Protein AF-A0A832B4M5-F1 (afdb_monomer_lite)

Radius of gyration: 21.11 Å; chains: 1; bounding box: 48×35×62 Å

Structure (mmCIF, N/CA/C/O backbone):
data_AF-A0A832B4M5-F1
#
_entry.id   AF-A0A832B4M5-F1
#
loop_
_atom_site.group_PDB
_atom_site.id
_atom_site.type_symbol
_atom_site.label_atom_id
_atom_site.label_alt_id
_atom_site.label_comp_id
_atom_site.label_asym_id
_atom_site.label_entity_id
_atom_site.label_seq_id
_atom_site.pdbx_PDB_ins_code
_atom_site.Cartn_x
_atom_site.Cartn_y
_atom_site.Cartn_z
_atom_site.occupancy
_atom_site.B_iso_or_equiv
_atom_site.auth_seq_id
_atom_site.auth_comp_id
_atom_site.auth_asym_id
_atom_site.auth_atom_id
_atom_site.pdbx_PDB_model_num
ATOM 1 N N . MET A 1 1 ? -11.600 12.114 21.480 1.00 69.88 1 MET A N 1
ATOM 2 C CA . MET A 1 1 ? -11.545 10.669 21.178 1.00 69.88 1 MET A CA 1
ATOM 3 C C . MET A 1 1 ? -10.387 10.458 20.221 1.00 69.88 1 MET A C 1
ATOM 5 O O . MET A 1 1 ? -10.252 11.274 19.320 1.00 69.88 1 MET A O 1
ATOM 9 N N . ARG A 1 2 ? -9.518 9.472 20.460 1.00 87.38 2 ARG A N 1
ATOM 10 C CA . ARG A 1 2 ? -8.390 9.155 19.561 1.00 87.38 2 ARG A CA 1
ATOM 11 C C . ARG A 1 2 ? -8.519 7.735 19.025 1.00 87.38 2 ARG A C 1
ATOM 13 O O . ARG A 1 2 ? -9.194 6.925 19.655 1.00 87.38 2 ARG A O 1
ATOM 20 N N . THR A 1 3 ? -7.834 7.440 17.932 1.00 84.81 3 THR A N 1
ATOM 21 C CA . THR A 1 3 ? -7.817 6.110 17.314 1.00 84.81 3 THR A CA 1
ATOM 22 C C . THR A 1 3 ? -6.544 5.360 17.704 1.00 84.81 3 THR A C 1
ATOM 24 O O . THR A 1 3 ? -5.495 5.979 17.899 1.00 84.81 3 THR A O 1
ATOM 27 N N . ALA A 1 4 ? -6.640 4.043 17.876 1.00 84.75 4 ALA A N 1
ATOM 28 C CA . ALA A 1 4 ? -5.489 3.154 17.991 1.00 84.75 4 ALA A CA 1
ATOM 29 C C . ALA A 1 4 ? -5.646 2.009 16.990 1.00 84.75 4 ALA A C 1
ATOM 31 O O . ALA A 1 4 ? -6.593 1.226 17.097 1.00 84.75 4 ALA A O 1
ATOM 32 N N . ASP A 1 5 ? -4.725 1.933 16.035 1.00 84.19 5 ASP A N 1
ATOM 33 C CA . ASP A 1 5 ? -4.809 0.976 14.939 1.00 84.19 5 ASP A CA 1
ATOM 34 C C . ASP A 1 5 ? -4.359 -0.409 15.380 1.00 84.19 5 ASP A C 1
ATOM 36 O O . ASP A 1 5 ? -3.293 -0.588 15.978 1.00 84.19 5 ASP A O 1
ATOM 40 N N . ILE A 1 6 ? -5.199 -1.396 15.096 1.00 82.88 6 ILE A N 1
ATOM 41 C CA . ILE A 1 6 ? -4.864 -2.799 15.293 1.00 82.88 6 ILE A CA 1
ATOM 42 C C . ILE A 1 6 ? -4.219 -3.338 14.027 1.00 82.88 6 ILE A C 1
ATOM 44 O O . ILE A 1 6 ? -4.542 -2.908 12.922 1.00 82.88 6 ILE A O 1
ATOM 48 N N . ALA A 1 7 ? -3.286 -4.273 14.203 1.00 67.50 7 ALA A N 1
ATOM 49 C CA . ALA A 1 7 ? -2.722 -4.982 13.073 1.00 67.50 7 ALA A CA 1
ATOM 50 C C . ALA A 1 7 ? -3.838 -5.801 12.409 1.00 67.50 7 ALA A C 1
ATOM 52 O O . ALA A 1 7 ? -4.297 -5.461 11.334 1.00 67.50 7 ALA A O 1
ATOM 53 N N . ASP A 1 8 ? -4.310 -6.879 13.013 1.00 74.94 8 ASP A N 1
ATOM 54 C CA . ASP A 1 8 ? -5.292 -7.757 12.361 1.00 74.94 8 ASP A CA 1
ATOM 55 C C . ASP A 1 8 ? -6.730 -7.212 12.419 1.00 74.94 8 ASP A C 1
ATOM 57 O O . ASP A 1 8 ? -6.984 -6.222 13.090 1.00 74.94 8 ASP A O 1
ATOM 61 N N . ASP A 1 9 ? -7.681 -7.876 11.755 1.00 77.50 9 ASP A N 1
ATOM 62 C CA . ASP A 1 9 ? -9.099 -7.460 11.718 1.00 77.50 9 ASP A CA 1
ATOM 63 C C . ASP A 1 9 ? -9.804 -7.548 13.081 1.00 77.50 9 ASP A C 1
ATOM 65 O O . ASP A 1 9 ? -10.906 -7.031 13.273 1.00 77.50 9 ASP A O 1
ATOM 69 N N . GLU A 1 10 ? -9.171 -8.221 14.043 1.00 89.62 10 GLU A N 1
ATOM 70 C CA . GLU A 1 10 ? -9.641 -8.314 15.413 1.00 89.62 10 GLU A CA 1
ATOM 71 C C . GLU A 1 10 ? -8.497 -8.211 16.424 1.00 89.62 10 GLU A C 1
ATOM 73 O O . GLU A 1 10 ? -7.357 -8.617 16.191 1.00 89.62 10 GLU A O 1
ATOM 78 N N . ILE A 1 11 ? -8.829 -7.734 17.619 1.00 91.94 11 ILE A N 1
ATOM 79 C CA . ILE A 1 11 ? -7.941 -7.777 18.781 1.00 91.94 11 ILE A CA 1
ATOM 80 C C . ILE A 1 11 ? -8.739 -8.154 20.027 1.00 91.94 11 ILE A C 1
ATOM 82 O O . ILE A 1 11 ? -9.913 -7.817 20.170 1.00 91.94 11 ILE A O 1
ATOM 86 N N . ARG A 1 12 ? -8.117 -8.832 20.995 1.00 94.56 12 ARG A N 1
ATOM 87 C CA . ARG A 1 12 ? -8.767 -9.035 22.299 1.00 94.56 12 ARG A CA 1
ATOM 88 C C . ARG A 1 12 ? -8.698 -7.751 23.120 1.00 94.56 12 ARG A C 1
ATOM 90 O O . ARG A 1 12 ? -7.636 -7.137 23.208 1.00 94.56 12 ARG A O 1
ATOM 97 N N . LEU A 1 13 ? -9.771 -7.413 23.832 1.00 94.19 13 LEU A N 1
ATOM 98 C CA . LEU A 1 13 ? -9.880 -6.213 24.669 1.00 94.19 13 LEU A CA 1
ATOM 99 C C . LEU A 1 13 ? -8.673 -6.022 25.600 1.00 94.19 13 LEU A C 1
ATOM 101 O O . LEU A 1 13 ? -8.100 -4.940 25.666 1.00 94.19 13 LEU A O 1
ATOM 105 N N . GLY A 1 14 ? -8.202 -7.081 26.265 1.00 90.81 14 GLY A N 1
ATOM 106 C CA . GLY A 1 14 ? -7.012 -6.992 27.119 1.00 90.81 14 GLY A CA 1
ATOM 107 C C . GLY A 1 14 ? -5.710 -6.631 26.392 1.00 90.81 14 GLY A C 1
ATOM 108 O O . GLY A 1 14 ? -4.826 -6.032 27.001 1.00 90.81 14 GLY A O 1
ATOM 109 N N . GLN A 1 15 ? -5.567 -7.015 25.122 1.00 91.38 15 GLN A N 1
ATOM 110 C CA . GLN A 1 15 ? -4.428 -6.629 24.282 1.00 91.38 15 GLN A CA 1
ATOM 111 C C . GLN A 1 15 ? -4.593 -5.191 23.790 1.00 91.38 15 GLN A C 1
ATOM 113 O O . GLN A 1 15 ? -3.635 -4.426 23.859 1.00 91.38 15 GLN A O 1
ATOM 118 N N . PHE A 1 16 ? -5.807 -4.804 23.390 1.00 93.44 16 PHE A N 1
ATOM 119 C CA . PHE A 1 16 ? -6.105 -3.443 22.953 1.00 93.44 16 PHE A CA 1
ATOM 120 C C . PHE A 1 16 ? -5.874 -2.406 24.051 1.00 93.44 16 PHE A C 1
ATOM 122 O O . PHE A 1 16 ? -5.232 -1.393 23.806 1.00 93.44 16 PHE A O 1
ATOM 129 N N . LEU A 1 17 ? -6.307 -2.674 25.288 1.00 91.94 17 LEU A N 1
ATOM 130 C CA . LEU A 1 17 ? -6.065 -1.765 26.415 1.00 91.94 17 LEU A CA 1
ATOM 131 C C . LEU A 1 17 ? -4.564 -1.485 26.607 1.00 91.94 17 LEU A C 1
ATOM 133 O O . LEU A 1 17 ? -4.188 -0.363 26.939 1.00 91.94 17 LEU A O 1
ATOM 137 N N . LYS A 1 18 ? -3.704 -2.489 26.385 1.00 87.44 18 LYS A N 1
ATOM 138 C CA . LYS A 1 18 ? -2.245 -2.322 26.419 1.00 87.44 18 LYS A CA 1
ATOM 139 C C . LYS A 1 18 ? -1.755 -1.533 25.203 1.00 87.44 18 LYS A C 1
ATOM 141 O O . LYS A 1 18 ? -1.000 -0.584 25.372 1.00 87.44 18 LYS A O 1
ATOM 146 N N . LEU A 1 19 ? -2.176 -1.927 24.000 1.00 87.44 19 LEU A N 1
ATOM 147 C CA . LEU A 1 19 ? -1.812 -1.279 22.735 1.00 87.44 19 LEU A CA 1
ATOM 148 C C . LEU A 1 19 ? -2.126 0.222 22.764 1.00 87.44 19 LEU A C 1
ATOM 150 O O . LEU A 1 19 ? -1.278 1.050 22.455 1.00 87.44 19 LEU A O 1
ATOM 154 N N . ALA A 1 20 ? -3.324 0.571 23.223 1.00 88.38 20 ALA A N 1
ATOM 155 C CA . ALA A 1 20 ? -3.785 1.940 23.361 1.00 88.38 20 ALA A CA 1
ATOM 156 C C . ALA A 1 20 ? -3.145 2.678 24.552 1.00 88.38 20 ALA A C 1
ATOM 158 O O . ALA A 1 20 ? -3.461 3.844 24.772 1.00 88.38 20 ALA A O 1
ATOM 159 N N . GLY A 1 21 ? -2.285 2.048 25.359 1.00 88.75 21 GLY A N 1
ATOM 160 C CA . GLY A 1 21 ? -1.695 2.665 26.554 1.00 88.75 21 GLY A CA 1
ATOM 161 C C . GLY A 1 21 ? -2.718 3.021 27.641 1.00 88.75 21 GLY A C 1
ATOM 162 O O . GLY A 1 21 ? -2.458 3.884 28.475 1.00 88.75 21 GLY A O 1
ATOM 163 N N . LEU A 1 22 ? -3.897 2.387 27.631 1.00 89.31 22 LEU A N 1
ATOM 164 C CA . LEU A 1 22 ? -4.926 2.540 28.669 1.00 89.31 22 LEU A CA 1
ATOM 165 C C . LEU A 1 22 ? -4.569 1.763 29.942 1.00 89.31 22 LEU A C 1
ATOM 167 O O . LEU A 1 22 ? -5.064 2.071 31.026 1.00 89.31 22 LEU A O 1
ATOM 171 N N . VAL A 1 23 ? -3.704 0.757 29.808 1.00 87.94 23 VAL A N 1
ATOM 172 C CA . VAL A 1 23 ? -3.070 0.020 30.902 1.00 87.94 23 VAL A CA 1
ATOM 173 C C . VAL A 1 23 ? -1.598 -0.230 30.567 1.00 87.94 23 VAL A C 1
ATOM 175 O O . VAL A 1 23 ? -1.235 -0.315 29.395 1.00 87.94 23 VAL A O 1
ATOM 178 N N . ALA A 1 24 ? -0.750 -0.384 31.587 1.00 73.62 24 ALA A N 1
ATOM 179 C CA . ALA A 1 24 ? 0.685 -0.607 31.387 1.00 73.62 24 ALA A CA 1
ATOM 180 C C . ALA A 1 24 ? 0.994 -2.003 30.810 1.00 73.62 24 ALA A C 1
ATOM 182 O O . ALA A 1 24 ? 1.926 -2.177 30.024 1.00 73.62 24 ALA A O 1
ATOM 183 N N . SER A 1 25 ? 0.189 -3.010 31.155 1.00 72.31 25 SER A N 1
ATOM 184 C CA . SER A 1 25 ? 0.340 -4.372 30.653 1.00 72.31 25 SER A CA 1
ATOM 185 C C . SER A 1 25 ? -1.000 -5.075 30.430 1.00 72.31 25 SER A C 1
ATOM 187 O O . SER A 1 25 ? -2.032 -4.731 31.003 1.00 72.31 25 SER A O 1
ATOM 189 N N . GLY A 1 26 ? -0.986 -6.143 29.629 1.00 59.84 26 GLY A N 1
ATOM 190 C CA . GLY A 1 26 ? -2.185 -6.947 29.381 1.00 59.84 26 GLY A CA 1
ATOM 191 C C . GLY A 1 26 ? -2.715 -7.677 30.626 1.00 59.84 26 GLY A C 1
ATOM 192 O O . GLY A 1 26 ? -3.864 -8.123 30.606 1.00 59.84 26 GLY A O 1
ATOM 193 N N . SER A 1 27 ? -1.908 -7.830 31.683 1.00 72.25 27 SER A N 1
ATOM 194 C CA . SER A 1 27 ? -2.327 -8.327 33.005 1.00 72.25 27 SER A CA 1
ATOM 195 C C . SER A 1 27 ? -3.047 -7.260 33.828 1.00 72.25 27 SER A C 1
ATOM 197 O O . SER A 1 27 ? -3.994 -7.598 34.539 1.00 72.25 27 SER A O 1
ATOM 199 N N . ASP A 1 28 ? -2.676 -5.989 33.663 1.00 80.19 28 ASP A N 1
ATOM 200 C CA . ASP A 1 28 ? -3.266 -4.857 34.393 1.00 80.19 28 ASP A CA 1
ATOM 201 C C . ASP A 1 28 ? -4.691 -4.549 33.937 1.00 80.19 28 ASP A C 1
ATOM 203 O O . ASP A 1 28 ? -5.450 -3.912 34.660 1.00 80.19 28 ASP A O 1
ATOM 207 N N . ALA A 1 29 ? -5.101 -5.074 32.778 1.00 82.50 29 ALA A N 1
ATOM 208 C CA . ALA A 1 29 ? -6.481 -5.022 32.307 1.00 82.50 29 ALA A CA 1
ATOM 209 C C . ALA A 1 29 ? -7.481 -5.675 33.282 1.00 82.50 29 ALA A C 1
ATOM 211 O O . ALA A 1 29 ? -8.653 -5.309 33.280 1.00 82.50 29 ALA A O 1
ATOM 212 N N . LYS A 1 30 ? -7.052 -6.627 34.126 1.00 86.75 30 LYS A N 1
ATOM 213 C CA . LYS A 1 30 ? -7.954 -7.372 35.026 1.00 86.75 30 LYS A CA 1
ATOM 214 C C . LYS A 1 30 ? -8.699 -6.468 36.007 1.00 86.75 30 LYS A C 1
ATOM 216 O O . LYS A 1 30 ? -9.897 -6.641 36.192 1.00 86.75 30 LYS A O 1
ATOM 221 N N . GLN A 1 31 ? -7.996 -5.528 36.634 1.00 88.62 31 GLN A N 1
ATOM 222 C CA . GLN A 1 31 ? -8.563 -4.679 37.679 1.00 88.62 31 GLN A CA 1
ATOM 223 C C . GLN A 1 31 ? -9.654 -3.722 37.158 1.00 88.62 31 GLN A C 1
ATOM 225 O O . GLN A 1 31 ? -10.746 -3.743 37.724 1.00 88.62 31 GLN A O 1
ATOM 230 N N . PRO A 1 32 ? -9.438 -2.913 36.098 1.00 89.50 32 PRO A N 1
ATOM 231 C CA . PRO A 1 32 ? -10.480 -2.029 35.582 1.00 89.50 32 PRO A CA 1
ATOM 232 C C . PRO A 1 32 ? -11.665 -2.798 34.984 1.00 89.50 32 PRO A C 1
ATOM 234 O O . PRO A 1 32 ? -12.798 -2.364 35.160 1.00 89.50 32 PRO A O 1
ATOM 237 N N . LEU A 1 33 ? -11.430 -3.956 34.351 1.00 92.25 33 LEU A N 1
ATOM 238 C CA . LEU A 1 33 ? -12.506 -4.816 33.846 1.00 92.25 33 LEU A CA 1
ATOM 239 C C . LEU A 1 33 ? -13.370 -5.375 34.984 1.00 92.25 33 LEU A C 1
ATOM 241 O O . LEU A 1 33 ? -14.590 -5.287 34.927 1.00 92.25 33 LEU A O 1
ATOM 245 N N . ALA A 1 34 ? -12.754 -5.907 36.045 1.00 90.62 34 ALA A N 1
ATOM 246 C CA . ALA A 1 34 ? -13.487 -6.426 37.203 1.00 90.62 34 ALA A CA 1
ATOM 247 C C . ALA A 1 34 ? -14.250 -5.328 37.965 1.00 90.62 34 ALA A C 1
ATOM 249 O O . ALA A 1 34 ? -15.287 -5.601 38.559 1.00 90.62 34 ALA A O 1
ATOM 250 N N . ALA A 1 35 ? -13.749 -4.091 37.930 1.00 91.44 35 ALA A N 1
ATOM 251 C CA . ALA A 1 35 ? -14.385 -2.931 38.544 1.00 91.44 35 ALA A CA 1
ATOM 252 C C . ALA A 1 35 ? -15.480 -2.283 37.670 1.00 91.44 35 ALA A C 1
ATOM 254 O O . ALA A 1 35 ? -16.047 -1.274 38.081 1.00 91.44 35 ALA A O 1
ATOM 255 N N . GLY A 1 36 ? -15.760 -2.813 36.471 1.00 92.62 36 GLY A N 1
ATOM 256 C CA . GLY A 1 36 ? -16.753 -2.239 35.554 1.00 92.62 36 GLY A CA 1
ATOM 257 C C . GLY A 1 36 ? -16.368 -0.857 35.013 1.00 92.62 36 GLY A C 1
ATOM 258 O O . GLY A 1 36 ? -17.233 -0.080 34.631 1.00 92.62 36 GLY A O 1
ATOM 259 N N . LEU A 1 37 ? -15.071 -0.533 34.998 1.00 93.25 37 LEU A N 1
ATOM 260 C CA . LEU A 1 37 ? -14.539 0.764 34.553 1.00 93.25 37 LEU A CA 1
ATOM 261 C C . LEU A 1 37 ? -14.238 0.809 33.051 1.00 93.25 37 LEU A C 1
ATOM 263 O O . LEU A 1 37 ? -13.626 1.772 32.578 1.00 93.25 37 LEU A O 1
ATOM 267 N N . VAL A 1 38 ? -14.591 -0.256 32.333 1.00 96.19 38 VAL A N 1
ATOM 268 C CA . VAL A 1 38 ? -14.387 -0.390 30.896 1.00 96.19 38 VAL A CA 1
ATOM 269 C C . VAL A 1 38 ? -15.739 -0.571 30.229 1.00 96.19 38 VAL A C 1
ATOM 271 O O . VAL A 1 38 ? -16.492 -1.474 30.599 1.00 96.19 38 VAL A O 1
ATOM 274 N N . THR A 1 39 ? -16.022 0.256 29.230 1.00 96.69 39 THR A N 1
ATOM 275 C CA . THR A 1 39 ? -17.142 0.046 28.315 1.00 96.69 39 THR A CA 1
ATOM 276 C C . THR A 1 39 ? -16.632 -0.201 26.903 1.00 96.69 39 THR A C 1
ATOM 278 O O . THR A 1 39 ? -15.555 0.267 26.519 1.00 96.69 39 THR A O 1
ATOM 281 N N . VAL A 1 40 ? -17.400 -0.970 26.140 1.00 96.75 40 VAL A N 1
ATOM 282 C CA . VAL A 1 40 ? -17.235 -1.162 24.700 1.00 96.75 40 VAL A CA 1
ATOM 283 C C . VAL A 1 40 ? -18.569 -0.800 24.067 1.00 96.75 40 VAL A C 1
ATOM 285 O O . VAL A 1 40 ? -19.569 -1.440 24.378 1.00 96.75 40 VAL A O 1
ATOM 288 N N . ASN A 1 41 ? -18.594 0.228 23.218 1.00 95.38 41 ASN A N 1
ATOM 289 C CA . ASN A 1 41 ? -19.821 0.754 22.603 1.00 95.38 41 ASN A CA 1
ATOM 290 C C . ASN A 1 41 ? -20.912 1.045 23.651 1.00 95.38 41 ASN A C 1
ATOM 292 O O . ASN A 1 41 ? -22.035 0.565 23.549 1.00 95.38 41 ASN A O 1
ATOM 296 N N . ASP A 1 42 ? -20.530 1.778 24.701 1.00 94.12 42 ASP A N 1
ATOM 297 C CA . ASP A 1 42 ? -21.379 2.178 25.835 1.00 94.12 42 ASP A CA 1
ATOM 298 C C . ASP A 1 42 ? -21.887 1.045 26.747 1.00 94.12 42 ASP A C 1
ATOM 300 O O . ASP A 1 42 ? -22.493 1.311 27.786 1.00 94.12 42 ASP A O 1
ATOM 304 N N . GLU A 1 43 ? -21.551 -0.213 26.457 1.00 96.19 43 GLU A N 1
ATOM 305 C CA . GLU A 1 43 ? -21.866 -1.354 27.317 1.00 96.19 43 GLU A CA 1
ATOM 306 C C . GLU A 1 43 ? -20.689 -1.710 28.229 1.00 96.19 43 GLU A C 1
ATOM 308 O O . GLU A 1 43 ? -19.553 -1.860 27.776 1.00 96.19 43 GLU A O 1
ATOM 313 N N . VAL A 1 44 ? -20.947 -1.882 29.530 1.00 96.75 44 VAL A N 1
ATOM 314 C CA . VAL A 1 44 ? -19.923 -2.330 30.488 1.00 96.75 44 VAL A CA 1
ATOM 315 C C . VAL A 1 44 ? -19.434 -3.726 30.104 1.00 96.75 44 VAL A C 1
ATOM 317 O O . VAL A 1 44 ? -20.207 -4.682 30.077 1.00 96.75 44 VAL A O 1
ATOM 320 N N . GLU A 1 45 ? -18.129 -3.863 29.871 1.00 96.56 45 GLU A N 1
ATOM 321 C CA . GLU A 1 45 ? -17.498 -5.136 29.528 1.00 96.56 45 GLU A CA 1
ATOM 322 C C . GLU A 1 45 ? -16.504 -5.537 30.619 1.00 96.56 45 GLU A C 1
ATOM 324 O O . GLU A 1 45 ? -15.631 -4.775 31.030 1.00 96.56 45 GLU A O 1
ATOM 329 N N . THR A 1 46 ? -16.625 -6.778 31.080 1.00 95.50 46 THR A N 1
ATOM 330 C CA . THR A 1 46 ? -15.801 -7.341 32.162 1.00 95.50 46 THR A CA 1
ATOM 331 C C . THR A 1 46 ? -14.888 -8.462 31.657 1.00 95.50 46 THR A C 1
ATOM 333 O O . THR A 1 46 ? -13.956 -8.894 32.342 1.00 95.50 46 THR A O 1
ATOM 336 N N . ARG A 1 47 ? -15.096 -8.934 30.421 1.00 94.25 47 ARG A N 1
ATOM 337 C CA . ARG A 1 47 ? -14.348 -10.033 29.809 1.00 94.25 47 ARG A CA 1
ATOM 338 C C . ARG A 1 47 ? -13.156 -9.501 29.031 1.00 94.25 47 ARG A C 1
ATOM 340 O O . ARG A 1 47 ? -13.263 -9.012 27.911 1.00 94.25 47 ARG A O 1
ATOM 347 N N . ARG A 1 48 ? -11.962 -9.768 29.555 1.00 91.31 48 ARG A N 1
ATOM 348 C CA . ARG A 1 48 ? -10.681 -9.487 28.877 1.00 91.31 48 ARG A CA 1
ATOM 349 C C . ARG A 1 48 ? -10.576 -10.103 27.473 1.00 91.31 48 ARG A C 1
ATOM 351 O O . ARG A 1 48 ? -9.844 -9.589 26.631 1.00 91.31 48 ARG A O 1
ATOM 358 N N . GLY A 1 49 ? -11.251 -11.233 27.261 1.00 92.56 49 GLY A N 1
ATOM 359 C CA . GLY A 1 49 ? -11.256 -11.982 26.005 1.00 92.56 49 GLY A CA 1
ATOM 360 C C . GLY A 1 49 ? -12.273 -11.503 24.968 1.00 92.56 49 GLY A C 1
ATOM 361 O O . GLY A 1 49 ? -12.363 -12.146 23.925 1.00 92.56 49 GLY A O 1
ATOM 362 N N . ARG A 1 50 ? -13.033 -10.427 25.230 1.00 94.25 50 ARG A N 1
ATOM 363 C CA . ARG A 1 50 ? -13.916 -9.816 24.228 1.00 94.25 50 ARG A CA 1
ATOM 364 C C . ARG A 1 50 ? -13.102 -9.487 22.977 1.00 94.25 50 ARG A C 1
ATOM 366 O O . ARG A 1 50 ? -12.048 -8.865 23.090 1.00 94.25 50 ARG A O 1
ATOM 373 N N . ARG A 1 51 ? -13.575 -9.935 21.816 1.00 95.69 51 ARG A N 1
ATOM 374 C CA . ARG A 1 51 ? -13.014 -9.555 20.517 1.00 95.69 51 ARG A CA 1
ATOM 375 C C . ARG A 1 51 ? -13.546 -8.177 20.149 1.00 95.69 51 ARG A C 1
ATOM 377 O O . ARG A 1 51 ? -14.745 -7.931 20.307 1.00 95.69 51 ARG A O 1
ATOM 384 N N . LEU A 1 52 ? -12.633 -7.313 19.742 1.00 94.69 52 LEU A N 1
ATOM 385 C CA . LEU A 1 52 ? -12.896 -5.979 19.238 1.00 94.69 52 LEU A CA 1
ATOM 386 C C . LEU A 1 52 ? -12.545 -5.932 17.758 1.00 94.69 52 LEU A C 1
ATOM 388 O O . LEU A 1 52 ? -11.576 -6.577 17.354 1.00 94.69 52 LEU A O 1
ATOM 392 N N . HIS A 1 53 ? -13.289 -5.134 17.008 1.00 91.00 53 HIS A N 1
ATOM 393 C CA . HIS A 1 53 ? -13.091 -4.901 15.580 1.00 91.00 53 HIS A CA 1
ATOM 394 C C . HIS A 1 53 ? -12.932 -3.400 15.311 1.00 91.00 53 HIS A C 1
ATOM 396 O O . HIS A 1 53 ? -13.334 -2.585 16.151 1.00 91.00 53 HIS A O 1
ATOM 402 N N . PRO A 1 54 ? -12.374 -3.007 14.153 1.00 87.00 54 PRO A N 1
ATOM 403 C CA . PRO A 1 54 ? -12.343 -1.612 13.740 1.00 87.00 54 PRO A CA 1
ATOM 404 C C . PRO A 1 54 ? -13.730 -0.965 13.834 1.00 87.00 54 PRO A C 1
ATOM 406 O O . PRO A 1 54 ? -14.728 -1.547 13.415 1.00 87.00 54 PRO A O 1
ATOM 409 N N . GLY A 1 55 ? -13.790 0.236 14.406 1.00 86.31 55 GLY A N 1
ATOM 410 C CA . GLY A 1 55 ? -15.039 0.937 14.703 1.00 86.31 55 GLY A CA 1
ATOM 411 C C . GLY A 1 55 ? -15.485 0.841 16.163 1.00 86.31 55 GLY A C 1
ATOM 412 O O . GLY A 1 55 ? -16.124 1.778 16.635 1.00 86.31 55 GLY A O 1
ATOM 413 N N . ASP A 1 56 ? -15.104 -0.212 16.898 1.00 95.06 56 ASP A N 1
ATOM 414 C CA . ASP A 1 56 ? -15.461 -0.341 18.315 1.00 95.06 56 ASP A CA 1
ATOM 415 C C . ASP A 1 56 ? -14.871 0.813 19.139 1.00 95.06 56 ASP A C 1
ATOM 417 O O . ASP A 1 56 ? -13.696 1.163 19.009 1.00 95.06 56 ASP A O 1
ATOM 421 N N . VAL A 1 57 ? -15.668 1.388 20.037 1.00 94.81 57 VAL A N 1
ATOM 422 C CA . VAL A 1 57 ? -15.229 2.443 20.956 1.00 94.81 57 VAL A CA 1
ATOM 423 C C . VAL A 1 57 ? -15.023 1.844 22.335 1.00 94.81 57 VAL A C 1
ATOM 425 O O . VAL A 1 57 ? -15.966 1.394 22.981 1.00 94.81 57 VAL A O 1
ATOM 428 N N . VAL A 1 58 ? -13.779 1.870 22.809 1.00 96.50 58 VAL A N 1
ATOM 429 C CA . VAL A 1 58 ? -13.412 1.423 24.152 1.00 96.50 58 VAL A CA 1
ATOM 430 C C . VAL A 1 58 ? -13.216 2.636 25.045 1.00 96.50 58 VAL A C 1
ATOM 432 O O . VAL A 1 58 ? -12.328 3.461 24.808 1.00 96.50 58 VAL A O 1
ATOM 435 N N . VAL A 1 59 ? -13.998 2.725 26.116 1.00 94.56 59 VAL A N 1
ATOM 436 C CA . VAL A 1 59 ? -13.783 3.715 27.173 1.00 94.56 59 VAL A CA 1
ATOM 437 C C . VAL A 1 59 ? -13.203 3.003 28.377 1.00 94.56 59 VAL A C 1
ATOM 439 O O . VAL A 1 59 ? -13.775 2.041 28.871 1.00 94.56 59 VAL A O 1
ATOM 442 N N . CYS A 1 60 ? -12.061 3.472 28.867 1.00 92.94 60 CYS A N 1
ATOM 443 C CA . CYS A 1 60 ? -11.497 3.020 30.133 1.00 92.94 60 CYS A CA 1
ATOM 444 C C . CYS A 1 60 ? -11.289 4.238 31.028 1.00 92.94 60 CYS A C 1
ATOM 446 O O . CYS A 1 60 ? -10.543 5.158 30.672 1.00 92.94 60 CYS A O 1
ATOM 448 N N . ARG A 1 61 ? -11.941 4.241 32.196 1.00 85.00 61 ARG A N 1
ATOM 449 C CA . ARG A 1 61 ? -11.991 5.384 33.124 1.00 85.00 61 ARG A CA 1
ATOM 450 C C . ARG A 1 61 ? -12.615 6.623 32.467 1.00 85.00 61 ARG A C 1
ATOM 452 O O . ARG A 1 61 ? -13.827 6.767 32.485 1.00 85.00 61 ARG A O 1
ATOM 459 N N . SER A 1 62 ? -11.799 7.502 31.890 1.00 84.00 62 SER A N 1
ATOM 460 C CA . SER A 1 62 ? -12.213 8.753 31.236 1.00 84.00 62 SER A CA 1
ATOM 461 C C . SER A 1 62 ? -11.639 8.907 29.826 1.00 84.00 62 SER A C 1
ATOM 463 O O . SER A 1 62 ? -11.796 9.957 29.206 1.00 84.00 62 SER A O 1
ATOM 465 N N . THR A 1 63 ? -10.940 7.889 29.321 1.00 91.50 63 THR A N 1
ATOM 466 C CA . THR A 1 63 ? -10.287 7.936 28.013 1.00 91.50 63 THR A CA 1
ATOM 467 C C . THR A 1 6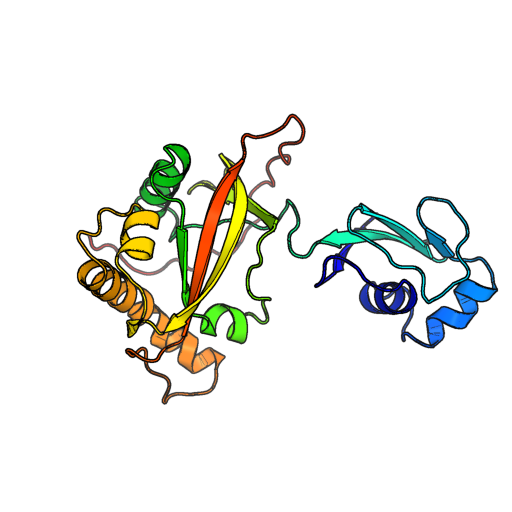3 ? -11.043 7.044 27.043 1.00 91.50 63 THR A C 1
ATOM 469 O O . THR A 1 63 ? -11.083 5.829 27.227 1.00 91.50 63 THR A O 1
ATOM 472 N N . ALA A 1 64 ? -11.610 7.659 26.004 1.00 92.50 64 ALA A N 1
ATOM 473 C CA . ALA A 1 64 ? -12.243 6.972 24.885 1.00 92.50 64 ALA A CA 1
ATOM 474 C C . ALA A 1 64 ? -11.243 6.790 23.736 1.00 92.50 64 ALA A C 1
ATOM 476 O O . ALA A 1 64 ? -10.665 7.772 23.241 1.00 92.50 64 ALA A O 1
ATOM 477 N N . VAL A 1 65 ? -11.056 5.540 23.320 1.00 93.94 65 VAL A N 1
ATOM 478 C CA . VAL A 1 65 ? -10.218 5.154 22.186 1.00 93.94 65 VAL A CA 1
ATOM 479 C C . VAL A 1 65 ? -11.048 4.311 21.231 1.00 93.94 65 VAL A C 1
ATOM 481 O O . VAL A 1 65 ? -11.610 3.295 21.635 1.00 93.94 65 VAL A O 1
ATOM 484 N N . GLN A 1 66 ? -11.113 4.731 19.975 1.00 92.75 66 GLN A N 1
ATOM 485 C CA . GLN A 1 66 ? -11.714 3.935 18.915 1.00 92.75 66 GLN A CA 1
ATOM 486 C C . GLN A 1 66 ? -10.676 2.945 18.384 1.00 92.75 66 GLN A C 1
ATOM 488 O O . GLN A 1 66 ? -9.510 3.297 18.180 1.00 92.75 66 GLN A O 1
ATOM 493 N N . VAL A 1 67 ? -11.092 1.703 18.184 1.00 90.62 67 VAL A N 1
ATOM 494 C CA . VAL A 1 67 ? -10.305 0.683 17.499 1.00 90.62 67 VAL A CA 1
ATOM 495 C C . VAL A 1 67 ? -10.242 1.088 16.029 1.00 90.62 67 VAL A C 1
ATOM 497 O O . VAL A 1 67 ? -11.269 1.149 15.354 1.00 90.62 67 VAL A O 1
ATOM 500 N N . GLY A 1 68 ? -9.051 1.432 15.552 1.00 82.06 68 GLY A N 1
ATOM 501 C CA . GLY A 1 68 ? -8.798 1.703 14.140 1.00 82.06 68 GLY A CA 1
ATOM 502 C C . GLY A 1 68 ? -8.297 0.456 13.431 1.00 82.06 68 GLY A C 1
ATOM 503 O O . GLY A 1 68 ? -7.832 -0.476 14.081 1.00 82.06 68 GLY A O 1
ATOM 504 N N . ASN A 1 69 ? -8.384 0.428 12.106 1.00 74.38 69 ASN A N 1
ATOM 505 C CA . ASN A 1 69 ? -7.699 -0.582 11.305 1.00 74.38 69 ASN A CA 1
ATOM 506 C C . ASN A 1 69 ? -6.350 -0.002 10.856 1.00 74.38 69 ASN A C 1
ATOM 508 O O . ASN A 1 69 ? -6.315 1.130 10.383 1.00 74.38 69 ASN A O 1
ATOM 512 N N . ALA A 1 70 ? -5.258 -0.767 10.924 1.00 56.31 70 ALA A N 1
ATOM 513 C CA . ALA A 1 70 ? -4.029 -0.394 10.219 1.00 56.31 70 ALA A CA 1
ATOM 514 C C . ALA A 1 70 ? -4.225 -0.338 8.685 1.00 56.31 70 ALA A C 1
ATOM 516 O O . ALA A 1 70 ? -3.404 0.254 7.998 1.00 56.31 70 ALA A O 1
ATOM 517 N N . GLY A 1 71 ? -5.329 -0.889 8.162 1.00 53.97 71 GLY A N 1
ATOM 518 C CA . GLY A 1 71 ? -5.852 -0.653 6.808 1.00 53.97 71 GLY A CA 1
ATOM 519 C C . GLY A 1 71 ? -6.899 0.472 6.724 1.00 53.97 71 GLY A C 1
ATOM 520 O O . GLY A 1 71 ? -7.870 0.356 5.975 1.00 53.97 71 GLY A O 1
ATOM 521 N N . SER A 1 72 ? -6.795 1.506 7.568 1.00 45.97 72 SER A N 1
ATOM 522 C CA . SER A 1 72 ? -7.805 2.562 7.687 1.00 45.97 72 SER A CA 1
ATOM 523 C C . SER A 1 72 ? -7.823 3.507 6.491 1.00 45.97 72 SER A C 1
ATOM 525 O O . SER A 1 72 ? -6.799 3.977 5.999 1.00 45.97 72 SER A O 1
ATOM 527 N N . VAL A 1 73 ? -9.047 3.883 6.117 1.00 45.69 73 VAL A N 1
ATOM 528 C CA . VAL A 1 73 ? -9.352 5.148 5.446 1.00 45.69 73 VAL A CA 1
ATOM 529 C C . VAL A 1 73 ? -8.596 6.263 6.187 1.00 45.69 73 VAL A C 1
ATOM 531 O O . VAL A 1 73 ? -8.968 6.640 7.297 1.00 45.69 73 VAL A O 1
ATOM 534 N N . GLY A 1 74 ? -7.478 6.710 5.608 1.00 50.62 74 GLY A N 1
ATOM 535 C CA . GLY A 1 74 ? -6.492 7.580 6.258 1.00 50.62 74 GLY A CA 1
ATOM 536 C C . GLY A 1 74 ? -5.054 7.345 5.780 1.00 50.62 74 GLY A C 1
ATOM 537 O O . GLY A 1 74 ? -4.300 8.309 5.660 1.00 50.62 74 GLY A O 1
ATOM 538 N N . ALA A 1 75 ? -4.688 6.104 5.438 1.00 72.44 75 ALA A N 1
ATOM 539 C CA . ALA A 1 75 ? -3.426 5.813 4.755 1.00 72.44 75 ALA A CA 1
ATOM 540 C C . ALA A 1 75 ? -3.432 6.409 3.337 1.00 72.44 75 ALA A C 1
ATOM 542 O O . ALA A 1 75 ? -4.459 6.382 2.653 1.00 72.44 75 ALA A O 1
ATOM 543 N N . LEU A 1 76 ? -2.307 6.983 2.906 1.00 83.19 76 LEU A N 1
ATOM 544 C CA . LEU A 1 76 ? -2.171 7.546 1.564 1.00 83.19 76 LEU A CA 1
ATOM 545 C C . LEU A 1 76 ? -1.670 6.470 0.603 1.00 83.19 76 LEU A C 1
ATOM 547 O O . LEU A 1 76 ? -0.702 5.775 0.892 1.00 83.19 76 LEU A O 1
ATOM 551 N N . PHE A 1 77 ? -2.319 6.370 -0.551 1.00 89.94 77 PHE A N 1
ATOM 552 C CA . PHE A 1 77 ? -1.868 5.562 -1.671 1.00 89.94 77 PHE A CA 1
ATOM 553 C C . PHE A 1 77 ? -1.091 6.468 -2.632 1.00 89.94 77 PHE A C 1
ATOM 555 O O . PHE A 1 77 ? -1.677 7.166 -3.468 1.00 89.94 77 PHE A O 1
ATOM 562 N N . GLU A 1 78 ? 0.228 6.515 -2.448 1.00 89.00 78 GLU A N 1
ATOM 563 C CA . GLU A 1 78 ? 1.146 7.344 -3.230 1.00 89.00 78 GLU A CA 1
ATOM 564 C C . GLU A 1 78 ? 1.814 6.527 -4.334 1.00 89.00 78 GLU A C 1
ATOM 566 O O . GLU A 1 78 ? 2.535 5.571 -4.067 1.00 8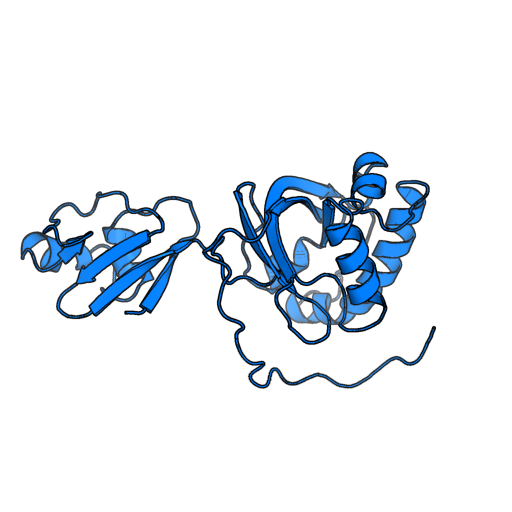9.00 78 GLU A O 1
ATOM 571 N N . LEU A 1 79 ? 1.604 6.935 -5.586 1.00 89.62 79 LEU A N 1
ATOM 572 C CA . LEU A 1 79 ? 2.253 6.323 -6.741 1.00 89.62 79 LEU A CA 1
ATOM 573 C C . LEU A 1 79 ? 3.340 7.245 -7.273 1.00 89.62 79 LEU A C 1
ATOM 575 O O . LEU A 1 79 ? 3.042 8.307 -7.818 1.00 89.62 79 LEU A O 1
ATOM 579 N N . GLY A 1 80 ? 4.592 6.819 -7.132 1.00 86.31 80 GLY A N 1
ATOM 580 C CA . GLY A 1 80 ? 5.751 7.572 -7.591 1.00 86.31 80 GLY A CA 1
ATOM 581 C C . GLY A 1 80 ? 5.910 8.959 -6.953 1.00 86.31 80 GLY A C 1
ATOM 582 O O . GLY A 1 80 ? 5.117 9.420 -6.120 1.00 86.31 80 GLY A O 1
ATOM 583 N N . ASP A 1 81 ? 6.962 9.649 -7.377 1.00 84.75 81 ASP A N 1
ATOM 584 C CA . ASP A 1 81 ? 7.272 11.001 -6.928 1.00 84.75 81 ASP A CA 1
ATOM 585 C C . ASP A 1 81 ? 6.247 12.021 -7.455 1.00 84.75 81 ASP A C 1
ATOM 587 O O . ASP A 1 81 ? 5.801 11.908 -8.608 1.00 84.75 81 ASP A O 1
ATOM 591 N N . PRO A 1 82 ? 5.874 13.037 -6.646 1.00 88.69 82 PRO A N 1
ATOM 592 C CA . PRO A 1 82 ? 5.022 14.131 -7.099 1.00 88.69 82 PRO A CA 1
ATOM 593 C C . PRO A 1 82 ? 5.559 14.786 -8.379 1.00 88.69 82 PRO A C 1
ATOM 595 O O . PRO A 1 82 ? 6.745 15.096 -8.478 1.00 88.69 82 PRO A O 1
ATOM 598 N N . GLY A 1 83 ? 4.674 15.039 -9.345 1.00 92.62 83 GLY A N 1
ATOM 599 C CA . GLY A 1 83 ? 5.021 15.589 -10.657 1.00 92.62 83 GLY A CA 1
ATOM 600 C C . GLY A 1 83 ? 4.543 14.700 -11.813 1.00 92.62 83 GLY A C 1
ATOM 601 O O . GLY A 1 83 ? 3.616 13.905 -11.637 1.00 92.62 83 GLY A O 1
ATOM 602 N N . PRO A 1 84 ? 5.175 14.793 -13.002 1.00 93.31 84 PRO A N 1
ATOM 603 C CA . PRO A 1 84 ? 4.711 14.100 -14.207 1.00 93.31 84 PRO A CA 1
ATOM 604 C C . PRO A 1 84 ? 4.583 12.577 -14.068 1.00 93.31 84 PRO A C 1
ATOM 606 O O . PRO A 1 84 ? 3.750 11.974 -14.746 1.00 93.31 84 PRO A O 1
ATOM 609 N N . MET A 1 85 ? 5.398 11.953 -13.209 1.00 88.81 85 MET A N 1
ATOM 610 C CA . MET A 1 85 ? 5.321 10.517 -12.936 1.00 88.81 85 MET A CA 1
ATOM 611 C C . MET A 1 85 ? 4.034 10.174 -12.187 1.00 88.81 85 MET A C 1
ATOM 613 O O . MET A 1 85 ? 3.195 9.462 -12.740 1.00 88.81 85 MET A O 1
ATOM 617 N N . ARG A 1 86 ? 3.828 10.731 -10.986 1.00 93.81 86 ARG A N 1
ATOM 618 C CA . ARG A 1 86 ? 2.598 10.510 -10.214 1.00 93.81 86 ARG A CA 1
ATOM 619 C C . ARG A 1 86 ? 1.353 10.881 -11.008 1.00 93.81 86 ARG A C 1
ATOM 621 O O . ARG A 1 86 ? 0.398 10.113 -11.010 1.00 93.81 86 ARG A O 1
ATOM 628 N N . ASP A 1 87 ? 1.367 11.994 -11.737 1.00 94.00 87 ASP A N 1
ATOM 629 C CA . ASP A 1 87 ? 0.212 12.430 -12.529 1.00 94.00 87 ASP A CA 1
ATOM 630 C C . ASP A 1 87 ? -0.172 11.404 -13.608 1.00 94.00 87 ASP A C 1
ATOM 632 O O . ASP A 1 87 ? -1.356 11.119 -13.804 1.00 94.00 87 ASP A O 1
ATOM 636 N N . ARG A 1 88 ? 0.817 10.792 -14.274 1.00 93.81 88 ARG A N 1
ATOM 637 C CA . ARG A 1 88 ? 0.589 9.725 -15.260 1.00 93.81 88 ARG A CA 1
ATOM 638 C C . ARG A 1 88 ? 0.044 8.453 -14.611 1.00 93.81 88 ARG A C 1
ATOM 640 O O . ARG A 1 88 ? -0.941 7.907 -15.109 1.00 93.81 88 ARG A O 1
ATOM 647 N N . LEU A 1 89 ? 0.662 8.008 -13.515 1.00 93.44 89 LEU A N 1
ATOM 648 C CA . LEU A 1 89 ? 0.281 6.788 -12.791 1.00 93.44 89 LEU A CA 1
ATOM 649 C C . LEU A 1 89 ? -1.139 6.902 -12.226 1.00 93.44 89 LEU A C 1
ATOM 651 O O . LEU A 1 89 ? -1.986 6.041 -12.456 1.00 93.44 89 LEU A O 1
ATOM 655 N N . VAL A 1 90 ? -1.434 8.018 -11.560 1.00 94.12 90 VAL A N 1
ATOM 656 C CA . VAL A 1 90 ? -2.761 8.329 -11.018 1.00 94.12 90 VAL A CA 1
ATOM 657 C C . VAL A 1 90 ? -3.803 8.384 -12.131 1.00 94.12 90 VAL A C 1
ATOM 659 O O . VAL A 1 90 ? -4.880 7.812 -11.983 1.00 94.12 90 VAL A O 1
ATOM 662 N N . ALA A 1 91 ? -3.505 9.021 -13.267 1.00 92.69 91 ALA A N 1
ATOM 663 C CA . ALA A 1 91 ? -4.438 9.055 -14.389 1.00 92.69 91 ALA A CA 1
ATOM 664 C C . ALA A 1 91 ? -4.730 7.649 -14.951 1.00 92.69 91 ALA A C 1
ATOM 666 O O . ALA A 1 91 ? -5.865 7.390 -15.346 1.00 92.69 91 ALA A O 1
ATOM 667 N N . SER A 1 92 ? -3.740 6.748 -14.962 1.00 93.88 92 SER A N 1
ATOM 668 C CA . SER A 1 92 ? -3.915 5.339 -15.350 1.00 93.88 92 SER A CA 1
ATOM 669 C C . SER A 1 92 ? -4.833 4.589 -14.373 1.00 93.88 92 SER A C 1
ATOM 671 O O . SER A 1 92 ? -5.765 3.905 -14.800 1.00 93.88 92 SER A O 1
ATOM 673 N N . VAL A 1 93 ? -4.670 4.803 -13.060 1.00 95.25 93 VAL A N 1
ATOM 674 C CA . VAL A 1 93 ? -5.578 4.252 -12.033 1.00 95.25 93 VAL A CA 1
ATOM 675 C C . VAL A 1 93 ? -7.006 4.767 -12.212 1.00 95.25 93 VAL A C 1
ATOM 677 O O . VAL A 1 93 ? -7.953 3.983 -12.203 1.00 95.25 93 VAL A O 1
ATOM 680 N N . LEU A 1 94 ? -7.182 6.075 -12.421 1.00 93.06 94 LEU A N 1
ATOM 681 C CA . LEU A 1 94 ? -8.505 6.686 -12.605 1.00 93.06 94 LEU A CA 1
ATOM 682 C C . LEU A 1 94 ? -9.224 6.188 -13.870 1.00 93.06 94 LEU A C 1
ATOM 684 O O . LEU A 1 94 ? -10.454 6.169 -13.899 1.00 93.06 94 LEU A O 1
ATOM 688 N N . ARG A 1 95 ? -8.482 5.768 -14.903 1.00 92.00 95 ARG A N 1
ATOM 689 C CA . ARG A 1 95 ? -9.035 5.116 -16.105 1.00 92.00 95 ARG A CA 1
ATOM 690 C C . ARG A 1 95 ? -9.265 3.609 -15.936 1.00 92.00 95 ARG A C 1
ATOM 692 O O . ARG A 1 95 ? -9.853 2.997 -16.822 1.00 92.00 95 ARG A O 1
ATOM 699 N N . GLY A 1 96 ? -8.835 3.018 -14.820 1.00 91.81 96 GLY A N 1
ATOM 700 C CA . GLY A 1 96 ? -8.898 1.575 -14.575 1.00 91.81 96 GLY A CA 1
ATOM 701 C C . GLY A 1 96 ? -7.876 0.764 -15.376 1.00 91.81 96 GLY A C 1
ATOM 702 O O . GLY A 1 96 ? -8.035 -0.445 -15.510 1.00 91.81 96 GLY A O 1
ATOM 703 N N . GLU A 1 97 ? -6.852 1.419 -15.926 1.00 93.00 97 GLU A N 1
ATOM 704 C CA . GLU A 1 97 ? -5.775 0.786 -16.697 1.00 93.00 97 GLU A CA 1
ATOM 705 C C . GLU A 1 97 ? -4.709 0.196 -15.762 1.00 93.00 97 GLU A C 1
ATOM 707 O O . GLU A 1 97 ? -4.285 -0.942 -15.956 1.00 93.00 97 GLU A O 1
ATOM 712 N N . LYS A 1 98 ? -4.325 0.937 -14.710 1.00 95.88 98 LYS A N 1
ATOM 713 C CA . LYS A 1 98 ? -3.444 0.457 -13.635 1.00 95.88 98 LYS A CA 1
ATOM 714 C C . LYS A 1 98 ? -4.275 -0.111 -12.485 1.00 95.88 98 LYS A C 1
ATOM 716 O O . LYS A 1 98 ? -5.047 0.602 -11.845 1.00 95.88 98 LYS A O 1
ATOM 721 N N . THR A 1 99 ? -4.092 -1.400 -12.234 1.00 97.25 99 THR A N 1
ATOM 722 C CA . THR A 1 99 ? -4.806 -2.218 -11.236 1.00 97.25 99 THR A CA 1
ATOM 723 C C . THR A 1 99 ? -3.861 -3.040 -10.359 1.00 97.25 99 THR A C 1
ATOM 725 O O . THR A 1 99 ? -4.315 -3.821 -9.527 1.00 97.25 99 THR A O 1
ATOM 728 N N . ALA A 1 100 ? -2.551 -2.864 -10.528 1.00 97.50 100 ALA A N 1
ATOM 729 C CA . ALA A 1 100 ? -1.539 -3.397 -9.634 1.00 97.50 100 ALA A CA 1
ATOM 730 C C . ALA A 1 100 ? -0.399 -2.395 -9.418 1.00 97.50 100 ALA A C 1
ATOM 732 O O . ALA A 1 100 ? -0.196 -1.473 -10.214 1.00 97.50 100 ALA A O 1
ATOM 733 N N . THR A 1 101 ? 0.337 -2.578 -8.327 1.00 96.44 101 THR A N 1
ATOM 734 C CA . THR A 1 101 ? 1.597 -1.889 -8.039 1.00 96.44 101 THR A CA 1
ATOM 735 C C . THR A 1 101 ? 2.577 -2.865 -7.406 1.00 96.44 101 THR A C 1
ATOM 737 O O . THR A 1 101 ? 2.160 -3.809 -6.732 1.00 96.44 101 THR A O 1
ATOM 740 N N . THR A 1 102 ? 3.870 -2.610 -7.591 1.00 96.88 102 THR A N 1
ATOM 741 C CA . THR A 1 102 ? 4.935 -3.413 -6.990 1.00 96.88 102 THR A CA 1
ATOM 742 C C . THR A 1 102 ? 5.895 -2.542 -6.187 1.00 96.88 102 THR A C 1
ATOM 744 O O . THR A 1 102 ? 6.282 -1.453 -6.609 1.00 96.88 102 THR A O 1
ATOM 747 N N . SER A 1 103 ? 6.318 -3.034 -5.029 1.00 95.19 103 SER A N 1
ATOM 748 C CA . SER A 1 103 ? 7.299 -2.393 -4.151 1.00 95.19 103 SER A CA 1
ATOM 749 C C . SER A 1 103 ? 8.345 -3.409 -3.683 1.00 95.19 103 SER A C 1
ATOM 751 O O . SER A 1 103 ? 8.098 -4.615 -3.670 1.00 95.19 103 SER A O 1
ATOM 753 N N . LEU A 1 104 ? 9.539 -2.948 -3.298 1.00 96.94 104 LEU A N 1
ATOM 754 C CA . LEU A 1 104 ? 10.510 -3.827 -2.644 1.00 96.94 104 LEU A CA 1
ATOM 755 C C . LEU A 1 104 ? 10.023 -4.177 -1.233 1.00 96.94 104 LEU A C 1
ATOM 757 O O . LEU A 1 104 ? 9.675 -3.280 -0.462 1.00 96.94 104 LEU A O 1
ATOM 761 N N . GLU A 1 105 ? 10.093 -5.454 -0.852 1.00 97.06 105 GLU A N 1
ATOM 762 C CA . GLU A 1 105 ? 9.750 -5.900 0.510 1.00 97.06 105 GLU A CA 1
ATOM 763 C C . GLU A 1 105 ? 10.570 -5.152 1.570 1.00 97.06 105 GLU A C 1
ATOM 765 O O . GLU A 1 105 ? 10.052 -4.754 2.617 1.00 97.06 105 GLU A O 1
ATOM 770 N N . VAL A 1 106 ? 11.835 -4.869 1.250 1.00 94.81 106 VAL A N 1
ATOM 771 C CA . VAL A 1 106 ? 12.776 -4.207 2.154 1.00 94.81 106 VAL A CA 1
ATOM 772 C C . VAL A 1 106 ? 12.270 -2.849 2.645 1.00 94.81 106 VAL A C 1
ATOM 774 O O . VAL A 1 106 ? 12.585 -2.464 3.770 1.00 94.81 106 VAL A O 1
ATOM 777 N N . PHE A 1 107 ? 11.443 -2.140 1.863 1.00 89.44 107 PHE A N 1
ATOM 778 C CA . PHE A 1 107 ? 10.850 -0.868 2.284 1.00 89.44 107 PHE A CA 1
ATOM 779 C C . PHE A 1 107 ? 9.899 -1.032 3.473 1.00 89.44 107 PHE A C 1
ATOM 781 O O . PHE A 1 107 ? 9.877 -0.174 4.360 1.00 89.44 107 PHE A O 1
ATOM 788 N N . TYR A 1 108 ? 9.171 -2.148 3.553 1.00 86.62 108 TYR A N 1
ATOM 789 C CA . TYR A 1 108 ? 8.329 -2.456 4.708 1.00 86.62 108 TYR A CA 1
ATOM 790 C C . TYR A 1 108 ? 9.187 -2.818 5.917 1.00 86.62 108 TYR A C 1
ATOM 792 O O . TYR A 1 108 ? 8.973 -2.273 7.001 1.00 86.62 108 TYR A O 1
ATOM 800 N N . THR A 1 109 ? 10.215 -3.648 5.718 1.00 84.69 109 THR A N 1
ATOM 801 C CA . THR A 1 109 ? 11.146 -4.050 6.780 1.00 84.69 109 THR A CA 1
ATOM 802 C C . THR A 1 109 ? 11.861 -2.844 7.404 1.00 84.69 109 THR A C 1
ATOM 804 O O . THR A 1 109 ? 11.787 -2.650 8.619 1.00 84.69 109 THR A O 1
ATOM 807 N N . ILE A 1 110 ? 12.487 -1.968 6.607 1.00 83.81 110 ILE A N 1
ATOM 808 C CA . ILE A 1 110 ? 13.189 -0.777 7.131 1.00 83.81 110 ILE A CA 1
ATOM 809 C C . ILE A 1 110 ? 12.231 0.304 7.645 1.00 83.81 110 ILE A C 1
ATOM 811 O O . ILE A 1 110 ? 12.627 1.161 8.441 1.00 83.81 110 ILE A O 1
ATOM 815 N N . GLY A 1 111 ? 10.987 0.305 7.163 1.00 75.19 111 GLY A N 1
ATOM 816 C CA . GLY A 1 111 ? 9.923 1.195 7.617 1.00 75.19 111 GLY A CA 1
ATOM 817 C C . GLY A 1 111 ? 9.228 0.721 8.893 1.00 75.19 111 GLY A C 1
ATOM 818 O O . GLY A 1 111 ? 8.475 1.492 9.483 1.00 75.19 111 GLY A O 1
ATOM 819 N N . GLY A 1 112 ? 9.451 -0.528 9.324 1.00 77.12 112 GLY A N 1
ATOM 820 C CA . GLY A 1 112 ? 8.650 -1.161 10.376 1.00 77.12 112 GLY A CA 1
ATOM 821 C C . GLY A 1 112 ? 7.163 -1.248 10.011 1.00 77.12 112 GLY A C 1
ATOM 822 O O . GLY A 1 112 ? 6.308 -1.245 10.897 1.00 77.12 112 GLY A O 1
ATOM 823 N N . MET A 1 113 ? 6.856 -1.263 8.712 1.00 77.50 113 MET A N 1
ATOM 824 C CA . MET A 1 113 ? 5.497 -1.288 8.185 1.00 77.50 113 MET A CA 1
ATOM 825 C C . MET A 1 113 ? 5.027 -2.729 8.019 1.00 77.50 113 MET A C 1
ATOM 827 O O . MET A 1 113 ? 5.810 -3.650 7.788 1.00 77.50 113 MET A O 1
ATOM 831 N N . ARG A 1 114 ? 3.717 -2.928 8.132 1.00 84.94 114 ARG A N 1
ATOM 832 C CA . ARG A 1 114 ? 3.095 -4.213 7.821 1.00 84.94 114 ARG A CA 1
ATOM 833 C C . ARG A 1 114 ? 3.070 -4.401 6.296 1.00 84.94 114 ARG A C 1
ATOM 835 O O . ARG A 1 114 ? 2.901 -3.426 5.572 1.00 84.94 114 ARG A O 1
ATOM 842 N N . LEU A 1 115 ? 3.130 -5.650 5.838 1.00 85.69 115 LEU A N 1
ATOM 843 C CA . LEU A 1 115 ? 2.836 -5.979 4.443 1.00 85.69 115 LEU A CA 1
ATOM 844 C C . LEU A 1 115 ? 1.339 -5.800 4.120 1.00 85.69 115 LEU A C 1
ATOM 846 O O . LEU A 1 115 ? 0.506 -6.219 4.930 1.00 85.69 115 LEU A O 1
ATOM 850 N N . PRO A 1 116 ? 0.999 -5.256 2.943 1.00 88.75 116 PRO A N 1
ATOM 851 C CA . PRO A 1 116 ? -0.377 -5.040 2.504 1.00 88.75 116 PRO A CA 1
ATOM 852 C C . PRO A 1 116 ? -1.179 -6.346 2.476 1.00 88.75 116 PRO A C 1
ATOM 854 O O . PRO A 1 116 ? -0.642 -7.441 2.257 1.00 88.75 116 PRO A O 1
ATOM 857 N N . ARG A 1 117 ? -2.489 -6.236 2.692 1.00 87.69 117 ARG A N 1
ATOM 858 C CA . ARG A 1 117 ? -3.439 -7.353 2.663 1.00 87.69 117 ARG A CA 1
ATOM 859 C C . ARG A 1 117 ? -4.667 -7.002 1.841 1.00 87.69 117 ARG A C 1
ATOM 861 O O . ARG A 1 117 ? -5.101 -5.854 1.799 1.00 87.69 117 ARG A O 1
ATOM 868 N N . ALA A 1 118 ? -5.283 -8.025 1.258 1.00 90.12 118 ALA A N 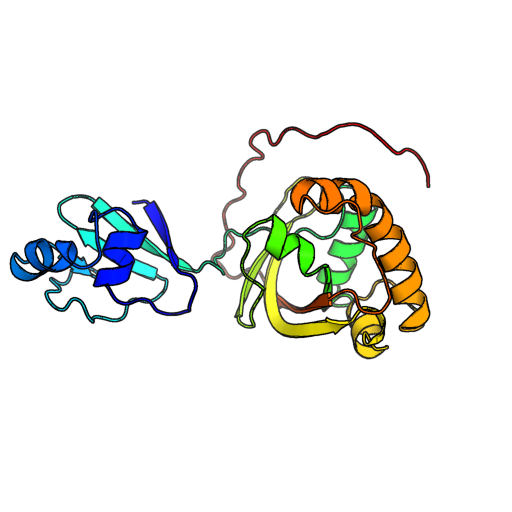1
ATOM 869 C CA . ALA A 1 118 ? -6.611 -7.889 0.678 1.00 90.12 118 ALA A CA 1
ATOM 870 C C . ALA A 1 118 ? -7.588 -7.274 1.699 1.00 90.12 118 ALA A C 1
ATOM 872 O O . ALA A 1 118 ? -7.659 -7.712 2.848 1.00 90.12 118 ALA A O 1
ATOM 873 N N . GLY A 1 119 ? -8.338 -6.264 1.265 1.00 86.06 119 GLY A N 1
ATOM 874 C CA . GLY A 1 119 ? -9.246 -5.472 2.089 1.00 86.06 119 GLY A CA 1
ATOM 875 C C . GLY A 1 119 ? -8.650 -4.169 2.629 1.00 86.06 119 GLY A C 1
ATOM 876 O O . GLY A 1 119 ? -9.429 -3.311 3.050 1.00 86.06 119 GLY A O 1
ATOM 877 N N . ASP A 1 120 ? -7.325 -3.978 2.586 1.00 85.25 120 ASP A N 1
ATOM 878 C CA . ASP A 1 120 ? -6.708 -2.706 2.974 1.00 85.25 120 ASP A CA 1
ATOM 879 C C . ASP A 1 120 ? -7.225 -1.576 2.074 1.00 85.25 120 ASP A C 1
ATOM 881 O O . ASP A 1 120 ? -7.315 -1.718 0.851 1.00 85.25 120 ASP A O 1
ATOM 885 N N . ARG A 1 121 ? -7.593 -0.445 2.688 1.00 85.50 121 ARG A N 1
ATOM 886 C CA . ARG A 1 121 ? -8.106 0.735 1.984 1.00 85.50 121 ARG A CA 1
ATOM 887 C C . ARG A 1 121 ? -7.205 1.934 2.211 1.00 85.50 121 ARG A C 1
ATOM 889 O O . ARG A 1 121 ? -6.757 2.183 3.324 1.00 85.50 121 ARG A O 1
ATOM 896 N N . SER A 1 122 ? -6.957 2.702 1.158 1.00 86.38 122 SER A N 1
ATOM 897 C CA . SER A 1 122 ? -6.093 3.885 1.197 1.00 86.38 122 SER A CA 1
ATOM 898 C C . SER A 1 122 ? -6.609 4.980 0.267 1.00 86.38 122 SER A C 1
ATOM 900 O O . SER A 1 122 ? -7.286 4.712 -0.723 1.00 86.38 122 SER A O 1
ATOM 902 N N . THR A 1 123 ? -6.307 6.233 0.582 1.00 87.31 123 THR A N 1
ATOM 903 C CA . THR A 1 123 ? -6.705 7.395 -0.215 1.00 87.31 123 THR A CA 1
ATOM 904 C C . THR A 1 123 ? -5.725 7.592 -1.362 1.00 87.31 123 THR A C 1
ATOM 906 O O . THR A 1 123 ? -4.564 7.916 -1.124 1.00 87.31 123 THR A O 1
ATOM 909 N N . LEU A 1 124 ? -6.188 7.463 -2.606 1.00 91.19 124 LEU A N 1
ATOM 910 C CA . LEU A 1 124 ? -5.404 7.845 -3.779 1.00 91.19 124 LEU A CA 1
ATOM 911 C C . LEU A 1 124 ? -5.137 9.346 -3.735 1.00 91.19 124 LEU A C 1
ATOM 913 O O . LEU A 1 124 ? -6.084 10.136 -3.700 1.00 91.19 124 LEU A O 1
ATOM 917 N N . VAL A 1 125 ? -3.866 9.740 -3.766 1.00 88.25 125 VAL A N 1
ATOM 918 C CA . VAL A 1 125 ? -3.472 11.152 -3.745 1.00 88.25 125 VAL A CA 1
ATOM 919 C C . VAL A 1 125 ? -2.742 11.561 -5.011 1.00 88.25 125 VAL A C 1
ATOM 921 O O . VAL A 1 125 ? -1.903 10.834 -5.539 1.00 88.25 125 VAL A O 1
ATOM 924 N N . GLY A 1 126 ? -3.056 12.756 -5.504 1.00 88.38 126 GLY A N 1
ATOM 925 C CA . GLY A 1 126 ? -2.315 13.354 -6.610 1.00 88.38 126 GLY A CA 1
ATOM 926 C C . GLY A 1 126 ? -1.117 14.187 -6.154 1.00 88.38 126 GLY A C 1
ATOM 927 O O . GLY A 1 126 ? -0.793 14.274 -4.969 1.00 88.38 126 GLY A O 1
ATOM 928 N N . SER A 1 127 ? -0.452 14.829 -7.114 1.00 91.00 127 SER A N 1
ATOM 929 C CA . SER A 1 127 ? 0.812 15.542 -6.875 1.00 91.00 127 SER A CA 1
ATOM 930 C C . SER A 1 127 ? 0.688 16.811 -6.032 1.00 91.00 127 SER A C 1
ATOM 932 O O . SER A 1 127 ? 1.663 17.199 -5.397 1.00 91.00 127 SER A O 1
ATOM 934 N N . ALA A 1 128 ? -0.492 17.440 -5.966 1.00 84.19 128 ALA A N 1
ATOM 935 C CA . ALA A 1 128 ? -0.746 18.555 -5.047 1.00 84.19 128 ALA A CA 1
ATOM 936 C C . ALA A 1 128 ? -1.333 18.094 -3.695 1.00 84.19 128 ALA A C 1
ATOM 938 O O . ALA A 1 128 ? -1.831 18.911 -2.923 1.00 84.19 128 ALA A O 1
ATOM 939 N N . GLY A 1 129 ? -1.291 16.787 -3.404 1.00 81.12 129 GLY A N 1
ATOM 940 C CA . GLY A 1 129 ? -1.799 16.199 -2.162 1.00 81.12 129 GLY A CA 1
ATOM 941 C C . GLY A 1 129 ? -3.323 16.089 -2.088 1.00 81.12 129 GLY A C 1
ATOM 942 O O . GLY A 1 129 ? -3.860 15.733 -1.042 1.00 81.12 129 GLY A O 1
ATOM 943 N N . GLN A 1 130 ? -4.044 16.389 -3.172 1.00 86.75 130 GLN A N 1
ATOM 944 C CA . GLN A 1 130 ? -5.495 16.232 -3.208 1.00 86.75 130 GLN A CA 1
ATOM 945 C C . GLN A 1 130 ? -5.896 14.751 -3.168 1.00 86.75 130 GLN A C 1
ATOM 947 O O . GLN A 1 130 ? -5.291 13.926 -3.855 1.00 86.75 130 GLN A O 1
ATOM 952 N N . ALA A 1 131 ? -6.948 14.437 -2.413 1.00 84.56 131 ALA A N 1
ATOM 953 C CA . ALA A 1 131 ? -7.590 13.128 -2.426 1.00 84.56 131 ALA A CA 1
ATOM 954 C C . ALA A 1 131 ? -8.406 12.949 -3.718 1.00 84.56 131 ALA A C 1
ATOM 956 O O . ALA A 1 131 ? -9.206 13.815 -4.074 1.00 84.56 131 ALA A O 1
ATOM 957 N N . LEU A 1 132 ? -8.197 11.834 -4.417 1.00 86.56 132 LEU A N 1
ATOM 958 C CA . LEU A 1 132 ? -8.791 11.545 -5.729 1.00 86.56 132 LEU A CA 1
ATOM 959 C C . LEU A 1 132 ? -9.702 10.311 -5.733 1.00 86.56 132 LEU A C 1
ATOM 961 O O . LEU A 1 132 ? -10.444 10.105 -6.690 1.00 86.56 132 LEU A O 1
ATOM 965 N N . GLY A 1 133 ? -9.671 9.501 -4.676 1.00 85.12 133 GLY A N 1
ATOM 966 C CA . GLY A 1 133 ? -10.521 8.324 -4.524 1.00 85.12 133 GLY A CA 1
ATOM 967 C C . GLY A 1 133 ? -10.014 7.399 -3.426 1.00 85.12 133 GLY A C 1
ATOM 968 O O . GLY A 1 133 ? -9.017 7.700 -2.769 1.00 85.12 133 GLY A O 1
ATOM 969 N N . ILE A 1 134 ? -10.694 6.270 -3.241 1.00 88.62 134 ILE A N 1
ATOM 970 C CA . ILE A 1 134 ? -10.248 5.206 -2.339 1.00 88.62 134 ILE A CA 1
ATOM 971 C C . ILE A 1 134 ? -9.774 4.029 -3.183 1.00 88.62 134 ILE A C 1
ATOM 973 O O . ILE A 1 134 ? -10.494 3.556 -4.056 1.00 88.62 134 ILE A O 1
ATOM 977 N N . VAL A 1 135 ? -8.568 3.551 -2.915 1.00 92.19 135 VAL A N 1
ATOM 978 C CA . VAL A 1 135 ? -8.044 2.292 -3.439 1.00 92.19 135 VAL A CA 1
ATOM 979 C C . VAL A 1 135 ? -8.299 1.213 -2.397 1.00 92.19 135 VAL A C 1
ATOM 981 O O . VAL A 1 135 ? -8.056 1.430 -1.212 1.00 92.19 135 VAL A O 1
ATOM 984 N N . GLU A 1 136 ? -8.813 0.071 -2.837 1.00 92.44 136 GLU A N 1
ATOM 985 C CA . GLU A 1 136 ? -8.933 -1.137 -2.024 1.00 92.44 136 GLU A CA 1
ATOM 986 C C . GLU A 1 136 ? -8.044 -2.223 -2.622 1.00 92.44 136 GLU A C 1
ATOM 988 O O . GLU A 1 136 ? -8.217 -2.585 -3.790 1.00 92.44 136 GLU A O 1
ATOM 993 N N . VAL A 1 137 ? -7.119 -2.747 -1.821 1.00 94.94 137 VAL A N 1
ATOM 994 C CA . VAL A 1 137 ? -6.292 -3.900 -2.184 1.00 94.94 137 VAL A CA 1
ATOM 995 C C . VAL A 1 137 ? -7.200 -5.121 -2.293 1.00 94.94 137 VAL A C 1
ATOM 997 O O . VAL A 1 137 ? -7.938 -5.451 -1.367 1.00 94.94 137 VAL A O 1
ATOM 1000 N N . THR A 1 138 ? -7.180 -5.792 -3.436 1.00 96.00 138 THR A N 1
ATOM 1001 C CA . THR A 1 138 ? -7.994 -6.982 -3.705 1.00 96.00 138 THR A CA 1
ATOM 1002 C C . THR A 1 138 ? -7.227 -8.273 -3.480 1.00 96.00 138 THR A C 1
ATOM 1004 O O . THR A 1 138 ? -7.843 -9.272 -3.121 1.00 96.00 138 THR A O 1
ATOM 1007 N N . ASP A 1 139 ? -5.913 -8.259 -3.699 1.00 97.31 139 ASP A N 1
ATOM 1008 C CA . ASP A 1 139 ? -5.041 -9.414 -3.488 1.00 97.31 139 ASP A CA 1
ATOM 1009 C C . ASP A 1 139 ? -3.583 -8.970 -3.323 1.00 97.31 139 ASP A C 1
ATOM 1011 O O . ASP A 1 139 ? -3.219 -7.876 -3.765 1.00 97.31 139 ASP A O 1
ATOM 1015 N N . THR A 1 140 ? -2.748 -9.813 -2.715 1.00 97.62 140 THR A N 1
ATOM 1016 C CA . THR A 1 140 ? -1.308 -9.555 -2.575 1.00 97.62 140 THR A CA 1
ATOM 1017 C C . THR A 1 140 ? -0.463 -10.802 -2.814 1.00 97.62 140 THR A C 1
ATOM 1019 O O . THR A 1 140 ? -0.865 -11.923 -2.507 1.00 97.62 140 THR A O 1
ATOM 1022 N N . ALA A 1 141 ? 0.746 -10.609 -3.342 1.00 97.50 141 ALA A N 1
ATOM 1023 C CA . ALA A 1 141 ? 1.731 -11.676 -3.506 1.00 97.50 141 ALA A CA 1
ATOM 1024 C C . ALA A 1 141 ? 3.134 -11.200 -3.127 1.00 97.50 141 ALA A C 1
ATOM 1026 O O . ALA A 1 141 ? 3.519 -10.069 -3.411 1.00 97.50 141 ALA A O 1
ATOM 1027 N N . MET A 1 142 ? 3.911 -12.097 -2.519 1.00 97.81 142 MET A N 1
ATOM 1028 C CA . MET A 1 142 ? 5.351 -11.928 -2.337 1.00 97.81 142 MET A CA 1
ATOM 1029 C C . MET A 1 142 ? 6.062 -12.759 -3.401 1.00 97.81 142 MET A C 1
ATOM 1031 O O . MET A 1 142 ? 5.921 -13.983 -3.413 1.00 97.81 142 MET A O 1
ATOM 1035 N N . LEU A 1 143 ? 6.811 -12.105 -4.282 1.00 98.19 143 LEU A N 1
ATOM 1036 C CA . LEU A 1 143 ? 7.537 -12.734 -5.387 1.00 98.19 143 LEU A CA 1
ATOM 1037 C C . LEU A 1 143 ? 9.009 -12.324 -5.342 1.00 98.19 143 LEU A C 1
ATOM 1039 O O . LEU A 1 143 ? 9.374 -11.367 -4.668 1.00 98.19 143 LEU A O 1
ATOM 1043 N N . ARG A 1 144 ? 9.863 -13.029 -6.080 1.00 98.44 144 ARG A N 1
ATOM 1044 C CA . ARG A 1 144 ? 11.190 -12.507 -6.434 1.00 98.44 144 ARG A CA 1
ATOM 1045 C C . ARG A 1 144 ? 11.052 -11.569 -7.630 1.00 98.44 144 ARG A C 1
ATOM 1047 O O . ARG A 1 144 ? 10.164 -11.780 -8.458 1.00 98.44 144 ARG A O 1
ATOM 1054 N N . VAL A 1 145 ? 11.957 -10.602 -7.790 1.00 97.50 145 VAL A N 1
ATOM 1055 C CA . VAL A 1 145 ? 12.017 -9.744 -8.995 1.00 97.50 145 VAL A CA 1
ATOM 1056 C C . VAL A 1 145 ? 12.024 -10.580 -10.288 1.00 97.50 145 VAL A C 1
ATOM 1058 O O . VAL A 1 145 ? 11.373 -10.223 -11.277 1.00 97.50 145 VAL A O 1
ATOM 1061 N N . ALA A 1 146 ? 12.714 -11.724 -10.290 1.00 97.19 146 ALA A N 1
ATOM 1062 C CA . ALA A 1 146 ? 12.758 -12.635 -11.433 1.00 97.19 146 ALA A CA 1
ATOM 1063 C C . ALA A 1 146 ? 11.434 -13.356 -11.739 1.00 97.19 146 ALA A C 1
ATOM 1065 O O . ALA A 1 146 ? 11.216 -13.743 -12.888 1.00 97.19 146 ALA A O 1
ATOM 1066 N N . ASP A 1 147 ? 10.560 -13.520 -10.744 1.00 98.31 147 ASP A N 1
ATOM 1067 C CA . ASP A 1 147 ? 9.311 -14.284 -10.862 1.00 98.31 147 ASP A CA 1
ATOM 1068 C C . ASP A 1 147 ? 8.103 -13.415 -11.232 1.00 98.31 147 ASP A C 1
ATOM 1070 O O . ASP A 1 147 ? 7.013 -13.942 -11.456 1.00 98.31 147 ASP A O 1
ATOM 1074 N N . VAL A 1 148 ? 8.273 -12.092 -11.315 1.00 97.88 148 VAL A N 1
ATOM 1075 C CA . VAL A 1 148 ? 7.213 -11.196 -11.787 1.00 97.88 148 VAL A CA 1
ATOM 1076 C C . VAL A 1 148 ? 6.909 -11.497 -13.255 1.00 97.88 148 VAL A C 1
ATOM 1078 O O . VAL A 1 148 ? 7.793 -11.423 -14.110 1.00 97.88 148 VAL A O 1
ATOM 1081 N N . GLY A 1 149 ? 5.656 -11.869 -13.525 1.00 97.56 149 GLY A N 1
ATOM 1082 C CA . GLY A 1 149 ? 5.169 -12.277 -14.839 1.00 97.56 149 GLY A CA 1
ATOM 1083 C C . GLY A 1 149 ? 4.499 -11.156 -15.636 1.00 97.56 149 GLY A C 1
ATOM 1084 O O . GLY A 1 149 ? 4.265 -10.046 -15.151 1.00 97.56 149 GLY A O 1
ATOM 1085 N N . ASP A 1 150 ? 4.164 -11.458 -16.896 1.00 97.62 150 ASP A N 1
ATOM 1086 C CA . ASP A 1 150 ? 3.527 -10.492 -17.803 1.00 97.62 150 ASP A CA 1
ATOM 1087 C C . ASP A 1 150 ? 2.129 -10.064 -17.327 1.00 97.62 150 ASP A C 1
ATOM 1089 O O . A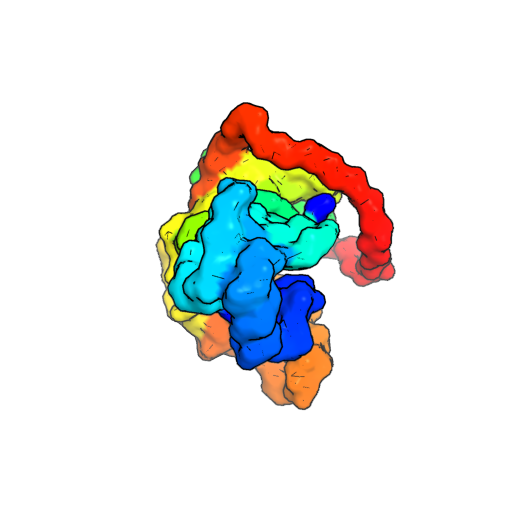SP A 1 150 ? 1.602 -9.038 -17.748 1.00 97.62 150 ASP A O 1
ATOM 1093 N N . ASP A 1 151 ? 1.479 -10.875 -16.496 1.00 96.62 151 ASP A N 1
ATOM 1094 C CA . ASP A 1 151 ? 0.209 -10.551 -15.858 1.00 96.62 151 ASP A CA 1
ATOM 1095 C C . ASP A 1 151 ? 0.333 -9.353 -14.915 1.00 96.62 151 ASP A C 1
ATOM 1097 O O . ASP A 1 151 ? -0.468 -8.425 -15.034 1.00 96.62 151 ASP A O 1
ATOM 1101 N N . VAL A 1 152 ? 1.368 -9.321 -14.070 1.00 97.12 152 VAL A N 1
ATOM 1102 C CA . VAL A 1 152 ? 1.680 -8.165 -13.217 1.00 97.12 152 VAL A CA 1
ATOM 1103 C C . VAL A 1 152 ? 2.082 -6.972 -14.076 1.00 97.12 152 VAL A C 1
ATOM 1105 O O . VAL A 1 152 ? 1.516 -5.894 -13.916 1.00 97.12 152 VAL A O 1
ATOM 1108 N N . ALA A 1 153 ? 2.975 -7.168 -15.052 1.00 95.31 153 ALA A N 1
ATOM 1109 C CA . ALA A 1 153 ? 3.425 -6.091 -15.937 1.00 95.31 153 ALA A CA 1
ATOM 1110 C C . ALA A 1 153 ? 2.261 -5.402 -16.674 1.00 95.31 153 ALA A C 1
ATOM 1112 O O . ALA A 1 153 ? 2.221 -4.174 -16.766 1.00 95.31 153 ALA A O 1
ATOM 1113 N N . ARG A 1 154 ? 1.278 -6.179 -17.156 1.00 95.06 154 ARG A N 1
ATOM 1114 C CA . ARG A 1 154 ? 0.048 -5.640 -17.757 1.00 95.06 154 ARG A CA 1
ATOM 1115 C C . ARG A 1 154 ? -0.845 -4.950 -16.731 1.00 95.06 154 ARG A C 1
ATOM 1117 O O . ARG A 1 154 ? -1.372 -3.884 -17.033 1.00 95.06 154 ARG A O 1
ATOM 1124 N N . ALA A 1 155 ? -1.029 -5.542 -15.550 1.00 95.62 155 ALA A N 1
ATOM 1125 C CA . ALA A 1 155 ? -1.871 -4.976 -14.497 1.00 95.62 155 ALA A CA 1
ATOM 1126 C C . ALA A 1 155 ? -1.316 -3.652 -13.951 1.00 95.62 155 ALA A C 1
ATOM 1128 O O . ALA A 1 155 ? -2.085 -2.779 -13.557 1.00 95.62 155 ALA A O 1
ATOM 1129 N N . GLU A 1 156 ? 0.001 -3.455 -13.981 1.00 94.75 156 GLU A N 1
ATOM 1130 C CA . GLU A 1 156 ? 0.627 -2.183 -13.627 1.00 94.75 156 GLU A CA 1
ATOM 1131 C C . GLU A 1 156 ? 0.322 -1.055 -14.621 1.00 94.75 156 GLU A C 1
ATOM 1133 O O . GLU A 1 156 ? 0.508 0.103 -14.266 1.00 94.75 156 GLU A O 1
ATOM 1138 N N . GLY A 1 157 ? -0.189 -1.347 -15.823 1.00 80.38 157 GLY A N 1
ATOM 1139 C CA . GLY A 1 157 ? -0.790 -0.343 -16.710 1.00 80.38 157 GLY A CA 1
ATOM 1140 C C . GLY A 1 157 ? 0.157 0.751 -17.222 1.00 80.38 157 GLY A C 1
ATOM 1141 O O . GLY A 1 157 ? -0.311 1.748 -17.770 1.00 80.38 157 GLY A O 1
ATOM 1142 N N . ASP A 1 158 ? 1.473 0.574 -17.077 1.00 77.31 158 ASP A N 1
ATOM 1143 C CA . ASP A 1 158 ? 2.491 1.599 -17.367 1.00 77.31 158 ASP A CA 1
ATOM 1144 C C . ASP A 1 158 ? 3.110 1.465 -18.770 1.00 77.31 158 ASP A C 1
ATOM 1146 O O . ASP A 1 158 ? 4.163 2.029 -19.071 1.00 77.31 158 ASP A O 1
ATOM 1150 N N . GLY A 1 159 ? 2.432 0.734 -19.659 1.00 82.06 159 GLY A N 1
ATOM 1151 C CA . GLY A 1 159 ? 2.853 0.549 -21.049 1.00 82.06 159 GLY A CA 1
ATOM 1152 C C . GLY A 1 159 ? 4.002 -0.445 -21.231 1.00 82.06 159 GLY A C 1
ATOM 1153 O O . GLY A 1 159 ? 4.688 -0.395 -22.251 1.00 82.06 159 GLY A O 1
ATOM 1154 N N . PHE A 1 160 ? 4.225 -1.341 -20.266 1.00 89.69 160 PHE A N 1
ATOM 1155 C CA . PHE A 1 160 ? 5.186 -2.430 -20.417 1.00 89.69 160 PHE A CA 1
ATOM 1156 C C . PHE A 1 160 ? 4.712 -3.430 -21.477 1.00 89.69 160 PHE A C 1
ATOM 1158 O O . PHE A 1 160 ? 3.573 -3.890 -21.443 1.00 89.69 160 PHE A O 1
ATOM 1165 N N . GLU A 1 161 ? 5.601 -3.765 -22.413 1.00 88.31 161 GLU A N 1
ATOM 1166 C CA . GLU A 1 161 ? 5.349 -4.794 -23.429 1.00 88.31 161 GLU A CA 1
ATOM 1167 C C . GLU A 1 161 ? 5.280 -6.193 -22.798 1.00 88.31 161 GLU A C 1
ATOM 1169 O O . GLU A 1 161 ? 4.392 -6.981 -23.119 1.00 88.31 161 GLU A O 1
ATOM 1174 N N . ASP A 1 162 ? 6.197 -6.470 -21.869 1.00 94.75 162 ASP A N 1
ATOM 1175 C CA . ASP A 1 162 ? 6.360 -7.746 -21.179 1.00 94.75 162 ASP A CA 1
ATOM 1176 C C . ASP A 1 162 ? 7.009 -7.560 -19.789 1.00 94.75 162 ASP A C 1
ATOM 1178 O O . ASP A 1 162 ? 7.417 -6.457 -19.393 1.00 94.75 162 ASP A O 1
ATOM 1182 N N . ALA A 1 163 ? 7.128 -8.654 -19.033 1.00 96.12 163 ALA A N 1
ATOM 1183 C CA . ALA A 1 163 ? 7.784 -8.689 -17.728 1.00 96.12 163 ALA A CA 1
ATOM 1184 C C . ALA A 1 163 ? 9.261 -8.274 -17.775 1.00 96.12 163 ALA A C 1
ATOM 1186 O O . ALA A 1 163 ? 9.788 -7.724 -16.807 1.00 96.12 163 ALA A O 1
ATOM 1187 N N . ALA A 1 164 ? 9.952 -8.504 -18.893 1.00 95.88 164 ALA A N 1
ATOM 1188 C CA . ALA A 1 164 ? 11.350 -8.116 -19.033 1.00 95.88 164 ALA A CA 1
ATOM 1189 C C . ALA A 1 164 ? 11.498 -6.589 -19.139 1.00 95.88 164 ALA A C 1
ATOM 1191 O O . ALA A 1 164 ? 12.420 -6.014 -18.557 1.00 95.88 164 ALA A O 1
ATOM 1192 N N . ALA A 1 165 ? 10.600 -5.919 -19.865 1.00 94.62 165 ALA A N 1
ATOM 1193 C CA . ALA A 1 165 ? 10.514 -4.464 -19.927 1.00 94.62 165 ALA A CA 1
ATOM 1194 C C . ALA A 1 165 ? 10.141 -3.866 -18.568 1.00 94.62 165 ALA A C 1
ATOM 1196 O O . ALA A 1 165 ? 10.795 -2.915 -18.133 1.00 94.62 165 ALA A O 1
ATOM 1197 N N . TRP A 1 166 ? 9.164 -4.467 -17.882 1.00 96.31 166 TRP A N 1
ATOM 1198 C CA . TRP A 1 166 ? 8.806 -4.118 -16.506 1.00 96.31 166 TRP A CA 1
ATOM 1199 C C . TRP A 1 166 ? 10.024 -4.197 -15.577 1.00 96.31 166 TRP A C 1
ATOM 1201 O O . TRP A 1 166 ? 10.346 -3.212 -14.909 1.00 96.31 166 TRP A O 1
ATOM 1211 N N . ARG A 1 167 ? 10.767 -5.313 -15.603 1.00 95.81 167 ARG A N 1
ATOM 1212 C CA . ARG A 1 167 ? 11.914 -5.550 -14.713 1.00 95.81 167 ARG A CA 1
ATOM 1213 C C . ARG A 1 167 ? 13.012 -4.516 -14.908 1.00 95.81 167 ARG A C 1
ATOM 1215 O O . ARG A 1 167 ? 13.444 -3.905 -13.939 1.00 95.81 167 ARG A O 1
ATOM 1222 N N . ARG A 1 168 ? 13.409 -4.255 -16.159 1.00 94.44 168 ARG A N 1
ATOM 1223 C CA . ARG A 1 168 ? 14.439 -3.245 -16.467 1.00 94.44 168 ARG A CA 1
ATOM 1224 C C . ARG A 1 168 ? 14.066 -1.861 -15.935 1.00 94.44 168 ARG A C 1
ATOM 1226 O O . ARG A 1 168 ? 14.930 -1.156 -15.421 1.00 94.44 168 ARG A O 1
ATOM 1233 N N . ALA A 1 169 ? 12.801 -1.463 -16.077 1.00 92.19 169 ALA A N 1
ATOM 1234 C CA . ALA A 1 169 ? 12.331 -0.166 -15.600 1.00 92.19 169 ALA A CA 1
ATOM 1235 C C . ALA A 1 169 ? 12.347 -0.079 -14.065 1.00 92.19 169 ALA A C 1
ATOM 1237 O O . ALA A 1 169 ? 12.812 0.919 -13.514 1.00 92.19 169 ALA A O 1
ATOM 1238 N N . HIS A 1 170 ? 11.896 -1.134 -13.385 1.00 94.06 170 HIS A N 1
ATOM 1239 C CA . HIS A 1 170 ? 11.841 -1.181 -11.925 1.00 94.06 170 HIS A CA 1
ATOM 1240 C C . HIS A 1 170 ? 13.223 -1.289 -11.290 1.00 94.06 170 HIS A C 1
ATOM 1242 O O . HIS A 1 170 ? 13.509 -0.564 -10.344 1.00 94.06 170 HIS A O 1
ATOM 1248 N N . GLU A 1 171 ? 14.117 -2.113 -11.837 1.00 94.50 171 GLU A N 1
ATOM 1249 C CA . GLU A 1 171 ? 15.500 -2.200 -11.363 1.00 94.50 171 GLU A CA 1
ATOM 1250 C C . GLU A 1 171 ? 16.225 -0.861 -11.497 1.00 94.50 171 GLU A C 1
ATOM 1252 O O . GLU A 1 171 ? 16.910 -0.431 -10.568 1.00 94.50 171 GLU A O 1
ATOM 1257 N N . LEU A 1 172 ? 16.024 -0.156 -12.617 1.00 92.19 172 LEU A N 1
ATOM 1258 C CA . LEU A 1 172 ? 16.570 1.184 -12.803 1.00 92.19 172 LEU A CA 1
ATOM 1259 C C . LEU A 1 172 ? 16.038 2.152 -11.739 1.00 92.19 172 LEU A C 1
ATOM 1261 O O . LEU A 1 172 ? 16.833 2.840 -11.100 1.00 92.19 172 LEU A O 1
ATOM 1265 N N . TYR A 1 173 ? 14.722 2.180 -11.515 1.00 89.38 173 TYR A N 1
ATOM 1266 C CA . TYR A 1 173 ? 14.101 3.032 -10.500 1.00 89.38 173 TYR A CA 1
ATOM 1267 C C . TYR A 1 173 ? 14.605 2.701 -9.085 1.00 89.38 173 TYR A C 1
ATOM 1269 O O . TYR A 1 173 ? 15.103 3.575 -8.373 1.00 89.38 173 TYR A O 1
ATOM 1277 N N . TRP A 1 174 ? 14.557 1.429 -8.688 1.00 94.25 174 TRP A N 1
ATOM 1278 C CA . TRP A 1 174 ? 14.928 0.977 -7.349 1.00 94.25 174 TRP A CA 1
ATOM 1279 C C . TRP A 1 174 ? 16.421 1.087 -7.052 1.00 94.25 174 TRP A C 1
ATOM 1281 O O . TRP A 1 174 ? 16.799 1.320 -5.901 1.00 94.25 174 TRP A O 1
ATOM 1291 N N . SER A 1 175 ? 17.282 0.997 -8.069 1.00 92.31 175 SER A N 1
ATOM 1292 C CA . SER A 1 175 ? 18.724 1.208 -7.899 1.00 92.31 175 SER A CA 1
ATOM 1293 C C . SER A 1 175 ? 19.057 2.583 -7.303 1.00 92.31 175 SER A C 1
ATOM 1295 O O . SER A 1 175 ? 20.047 2.712 -6.578 1.00 92.31 175 SER A O 1
ATOM 1297 N N . GLY A 1 176 ? 18.192 3.585 -7.513 1.00 90.81 176 GLY A N 1
ATOM 1298 C CA . GLY A 1 176 ? 18.307 4.915 -6.911 1.00 90.81 176 GLY A CA 1
ATOM 1299 C C . GLY A 1 176 ? 18.218 4.924 -5.379 1.00 90.81 176 GLY A C 1
ATOM 1300 O O . GLY A 1 176 ? 18.778 5.815 -4.744 1.00 90.81 176 GLY A O 1
ATOM 1301 N N . PHE A 1 177 ? 17.597 3.908 -4.773 1.00 91.62 177 PHE A N 1
ATOM 1302 C CA . PHE A 1 177 ? 17.410 3.796 -3.321 1.00 91.62 177 PHE A CA 1
ATOM 1303 C C . PHE A 1 177 ? 18.453 2.903 -2.640 1.00 91.62 177 PHE A C 1
ATOM 1305 O O . PHE A 1 177 ? 18.474 2.817 -1.413 1.00 91.62 177 PHE A O 1
ATOM 1312 N N . ALA A 1 178 ? 19.353 2.260 -3.394 1.00 93.81 178 ALA A N 1
ATOM 1313 C CA . ALA A 1 178 ? 20.279 1.265 -2.847 1.00 93.81 178 ALA A CA 1
ATOM 1314 C C . ALA A 1 178 ? 21.151 1.807 -1.700 1.00 93.81 178 ALA A C 1
ATOM 1316 O O . ALA A 1 178 ? 21.399 1.102 -0.725 1.00 93.81 178 ALA A O 1
ATOM 1317 N N . GLY A 1 179 ? 21.591 3.068 -1.786 1.00 93.62 179 GLY A N 1
ATOM 1318 C CA . GLY A 1 179 ? 22.360 3.710 -0.715 1.00 93.62 179 GLY A CA 1
ATOM 1319 C C . GLY A 1 179 ? 21.556 3.906 0.576 1.00 93.62 179 GLY A C 1
ATOM 1320 O O . GLY A 1 179 ? 22.062 3.623 1.660 1.00 93.62 179 GLY A O 1
ATOM 1321 N N . GLU A 1 180 ? 20.296 4.342 0.469 1.00 92.62 180 GLU A N 1
ATOM 1322 C CA . GLU A 1 180 ? 19.411 4.484 1.632 1.00 92.62 180 GLU A CA 1
ATOM 1323 C C . GLU A 1 180 ? 19.096 3.118 2.248 1.00 92.62 180 GLU A C 1
ATOM 1325 O O . GLU A 1 180 ? 19.183 2.961 3.465 1.00 92.62 180 GLU A O 1
ATOM 1330 N N . ILE A 1 181 ? 18.784 2.122 1.415 1.00 93.88 181 ILE A N 1
ATOM 1331 C CA . ILE A 1 181 ? 18.455 0.767 1.866 1.00 93.88 181 ILE A CA 1
ATOM 1332 C C . ILE A 1 181 ? 19.621 0.168 2.661 1.00 93.88 181 ILE A C 1
ATOM 1334 O O . ILE A 1 181 ? 19.413 -0.249 3.799 1.00 93.88 181 ILE A O 1
ATOM 1338 N N . ARG A 1 182 ? 20.853 0.207 2.129 1.00 96.88 182 ARG A N 1
ATOM 1339 C CA . ARG A 1 182 ? 22.061 -0.258 2.844 1.00 96.88 182 ARG A CA 1
ATOM 1340 C C . ARG A 1 182 ? 22.225 0.432 4.191 1.00 96.88 182 ARG A C 1
ATOM 1342 O O . ARG A 1 182 ? 22.405 -0.229 5.212 1.00 96.88 182 ARG A O 1
ATOM 1349 N N . SER A 1 183 ? 22.097 1.760 4.201 1.00 94.69 183 SER A N 1
ATOM 1350 C CA . SER A 1 183 ? 22.235 2.559 5.417 1.00 94.69 183 SER A CA 1
ATOM 1351 C C . SER A 1 183 ? 21.186 2.198 6.472 1.00 94.69 183 SER A C 1
ATOM 1353 O O . SER A 1 183 ? 21.532 2.065 7.645 1.00 94.69 183 SER A O 1
ATOM 1355 N N . ARG A 1 184 ? 19.921 2.016 6.075 1.00 90.25 184 ARG A N 1
ATOM 1356 C CA . ARG A 1 184 ? 18.817 1.705 6.997 1.00 90.25 184 ARG A CA 1
ATOM 1357 C C . ARG A 1 184 ? 18.804 0.252 7.457 1.00 90.25 184 ARG A C 1
ATOM 1359 O O . ARG A 1 184 ? 18.369 -0.006 8.576 1.00 90.25 184 ARG A O 1
ATOM 1366 N N . LEU A 1 185 ? 19.292 -0.674 6.635 1.00 92.25 185 LEU A N 1
ATOM 1367 C CA . LEU A 1 185 ? 19.526 -2.062 7.035 1.00 92.25 185 LEU A CA 1
ATOM 1368 C C . LEU A 1 185 ? 20.756 -2.211 7.939 1.00 92.25 185 LEU A C 1
ATOM 1370 O O . LEU A 1 185 ? 20.813 -3.141 8.740 1.00 92.25 185 LEU A O 1
ATOM 1374 N N . GLY A 1 186 ? 21.740 -1.317 7.811 1.00 94.31 186 GLY A N 1
ATOM 1375 C CA . GLY A 1 186 ? 23.067 -1.520 8.389 1.00 94.31 186 GLY A CA 1
ATOM 1376 C C . GLY A 1 186 ? 23.856 -2.620 7.672 1.00 94.31 186 GLY A C 1
ATOM 1377 O O . GLY A 1 186 ? 24.694 -3.271 8.293 1.00 94.31 186 GLY A O 1
ATOM 1378 N N . ASP A 1 187 ? 23.577 -2.837 6.384 1.00 94.62 187 ASP A N 1
ATOM 1379 C CA . ASP A 1 187 ? 24.194 -3.869 5.550 1.00 94.62 187 ASP A CA 1
ATOM 1380 C C . ASP A 1 187 ? 24.687 -3.267 4.229 1.00 94.62 187 ASP A C 1
ATOM 1382 O O . ASP A 1 187 ? 23.925 -3.071 3.285 1.00 94.62 187 ASP A O 1
ATOM 1386 N N . GLU A 1 188 ? 25.990 -2.990 4.152 1.00 95.81 188 GLU A N 1
ATOM 1387 C CA . GLU A 1 188 ? 26.647 -2.460 2.949 1.00 95.81 188 GLU A CA 1
ATOM 1388 C C . GLU A 1 188 ? 26.713 -3.473 1.795 1.00 95.81 188 GLU A C 1
ATOM 1390 O O . GLU A 1 188 ? 26.948 -3.088 0.649 1.00 95.81 188 GLU A O 1
ATOM 1395 N N . SER A 1 189 ? 26.517 -4.765 2.079 1.00 95.69 189 SER A N 1
ATOM 1396 C CA . SER A 1 189 ? 26.555 -5.822 1.067 1.00 95.69 189 SER A CA 1
ATOM 1397 C C . SER A 1 189 ? 25.233 -5.997 0.324 1.00 95.69 189 SER A C 1
ATOM 1399 O O . SER A 1 189 ? 25.212 -6.678 -0.701 1.00 95.69 189 SER A O 1
ATOM 1401 N N . TRP A 1 190 ? 24.156 -5.347 0.785 1.00 96.06 190 TRP A N 1
ATOM 1402 C CA . TRP A 1 190 ? 22.857 -5.418 0.129 1.00 96.06 190 TRP A CA 1
ATOM 1403 C C . TRP A 1 190 ? 22.942 -4.925 -1.321 1.00 96.06 190 TRP A C 1
ATOM 1405 O O . TRP A 1 190 ? 23.470 -3.843 -1.625 1.00 96.06 190 TRP A O 1
ATOM 1415 N N . VAL A 1 191 ? 22.397 -5.721 -2.231 1.00 95.62 191 VAL A N 1
ATOM 1416 C CA . VAL A 1 191 ? 22.290 -5.413 -3.654 1.00 95.62 191 VAL A CA 1
ATOM 1417 C C . VAL A 1 191 ? 20.887 -5.758 -4.125 1.00 95.62 191 VAL A C 1
ATOM 1419 O O . VAL A 1 191 ? 20.285 -6.708 -3.637 1.00 95.62 191 VAL A O 1
ATOM 1422 N N . LEU A 1 192 ? 20.384 -4.968 -5.070 1.00 96.19 192 LEU A N 1
ATOM 1423 C CA . LEU A 1 192 ? 19.204 -5.341 -5.832 1.00 96.19 192 LEU A CA 1
ATOM 1424 C C . LEU A 1 192 ? 19.620 -6.383 -6.871 1.00 96.19 192 LEU A C 1
ATOM 1426 O O . LEU A 1 192 ? 20.523 -6.125 -7.670 1.00 96.19 192 LEU A O 1
ATOM 1430 N N . ASP A 1 193 ? 18.963 -7.531 -6.848 1.00 95.81 193 ASP A N 1
ATOM 1431 C CA . ASP A 1 193 ? 19.191 -8.646 -7.758 1.00 95.81 193 ASP A CA 1
ATOM 1432 C C . ASP A 1 193 ? 17.886 -9.390 -8.092 1.00 95.81 193 ASP A C 1
ATOM 1434 O O . ASP A 1 193 ? 16.793 -9.037 -7.646 1.00 95.81 193 ASP A O 1
ATOM 1438 N N . GLU A 1 194 ? 18.016 -10.438 -8.902 1.00 96.12 194 GLU A N 1
ATOM 1439 C CA . GLU A 1 194 ? 16.910 -11.272 -9.374 1.00 96.12 194 GLU A CA 1
ATOM 1440 C C . GLU A 1 194 ? 16.145 -11.987 -8.249 1.00 96.12 194 GLU A C 1
ATOM 1442 O O . GLU A 1 194 ? 14.950 -12.260 -8.402 1.00 96.12 194 GLU A O 1
ATOM 1447 N N . ASP A 1 195 ? 16.810 -12.271 -7.126 1.00 97.38 195 ASP A N 1
ATOM 1448 C CA . ASP A 1 195 ? 16.237 -12.964 -5.971 1.00 97.38 195 ASP A CA 1
ATOM 1449 C C . ASP A 1 195 ? 15.614 -12.005 -4.949 1.00 97.38 195 ASP A C 1
ATOM 1451 O O . ASP A 1 195 ? 14.949 -12.446 -4.007 1.00 97.38 195 ASP A O 1
ATOM 1455 N N . THR A 1 196 ? 15.786 -10.695 -5.143 1.00 97.94 196 THR A N 1
ATOM 1456 C CA . THR A 1 196 ? 15.271 -9.673 -4.237 1.00 97.94 196 THR A CA 1
ATOM 1457 C C . THR A 1 196 ? 13.742 -9.783 -4.116 1.00 97.94 196 THR A C 1
ATOM 1459 O O . THR A 1 196 ? 13.047 -9.816 -5.137 1.00 97.94 196 THR A O 1
ATOM 1462 N N . PRO A 1 197 ? 13.181 -9.845 -2.892 1.00 98.25 197 PRO A N 1
ATOM 1463 C CA . PRO A 1 197 ? 11.739 -9.955 -2.713 1.00 98.25 197 PRO A CA 1
ATOM 1464 C C . PRO A 1 197 ? 11.001 -8.651 -3.038 1.00 98.25 197 PRO A C 1
ATOM 1466 O O . PRO A 1 197 ? 11.386 -7.559 -2.607 1.00 98.25 197 PRO A O 1
ATOM 1469 N N . VAL A 1 198 ? 9.889 -8.792 -3.748 1.00 98.50 198 VAL A N 1
ATOM 1470 C CA . VAL A 1 198 ? 8.934 -7.734 -4.071 1.00 98.50 198 VAL A CA 1
ATOM 1471 C C . VAL A 1 198 ? 7.540 -8.106 -3.595 1.00 98.50 198 VAL A C 1
ATOM 1473 O O . VAL A 1 198 ? 7.148 -9.275 -3.581 1.00 98.50 198 VAL A O 1
ATOM 1476 N N . VAL A 1 199 ? 6.778 -7.083 -3.240 1.00 98.12 199 VAL A N 1
ATOM 1477 C CA . VAL A 1 199 ? 5.377 -7.184 -2.857 1.00 98.12 199 VAL A CA 1
ATOM 1478 C C . VAL A 1 199 ? 4.547 -6.636 -4.002 1.00 98.12 199 VAL A C 1
ATOM 1480 O O . VAL A 1 199 ? 4.694 -5.473 -4.370 1.00 98.12 199 VAL A O 1
ATOM 1483 N N . VAL A 1 200 ? 3.685 -7.478 -4.562 1.00 98.31 200 VAL A N 1
ATOM 1484 C CA . VAL A 1 200 ? 2.690 -7.080 -5.557 1.00 98.31 200 VAL A CA 1
ATOM 1485 C C . VAL A 1 200 ? 1.360 -6.875 -4.849 1.00 98.31 200 VAL A C 1
ATOM 1487 O O . VAL A 1 200 ? 0.898 -7.753 -4.116 1.00 98.31 200 VAL A O 1
ATOM 1490 N N . GLU A 1 201 ? 0.739 -5.728 -5.090 1.00 97.75 201 GLU A N 1
ATOM 1491 C CA . GLU A 1 201 ? -0.600 -5.385 -4.623 1.00 97.75 201 GLU A CA 1
ATOM 1492 C C . GLU A 1 201 ? -1.512 -5.233 -5.836 1.00 97.75 201 GLU A C 1
ATOM 1494 O O . GLU A 1 201 ? -1.345 -4.295 -6.617 1.00 97.75 201 GLU A O 1
ATOM 1499 N N . TRP A 1 202 ? -2.490 -6.126 -5.991 1.00 98.25 202 TRP A N 1
ATOM 1500 C CA . TRP A 1 202 ? -3.605 -5.895 -6.908 1.00 98.25 202 TRP A CA 1
ATOM 1501 C C . TRP A 1 202 ? -4.675 -5.108 -6.184 1.00 98.25 202 TRP A C 1
ATOM 1503 O O . TRP A 1 202 ? -4.973 -5.372 -5.018 1.00 98.25 202 TRP A O 1
ATOM 1513 N N . PHE A 1 203 ? -5.284 -4.158 -6.875 1.00 97.19 203 PHE A N 1
ATOM 1514 C CA . PHE A 1 203 ? -6.237 -3.252 -6.269 1.00 97.19 203 PHE A CA 1
ATOM 1515 C C . PHE A 1 203 ? -7.328 -2.812 -7.238 1.00 97.19 203 PHE A C 1
ATOM 1517 O O . PHE A 1 203 ? -7.236 -2.941 -8.460 1.00 97.19 203 PHE A O 1
ATOM 1524 N N . ARG A 1 204 ? -8.372 -2.214 -6.666 1.00 95.25 204 ARG A N 1
ATOM 1525 C CA . ARG A 1 204 ? -9.434 -1.533 -7.406 1.00 95.25 204 ARG A CA 1
ATOM 1526 C C . ARG A 1 204 ? -9.649 -0.125 -6.877 1.00 95.25 204 ARG A C 1
ATOM 1528 O O . ARG A 1 204 ? -9.572 0.114 -5.672 1.00 95.25 204 ARG A O 1
ATOM 1535 N N . LEU A 1 205 ? -9.997 0.789 -7.778 1.00 93.56 205 LEU A N 1
ATOM 1536 C CA . LEU A 1 205 ? -10.540 2.085 -7.396 1.00 93.56 205 LEU A CA 1
ATOM 1537 C C . LEU A 1 205 ? -11.999 1.900 -6.964 1.00 93.56 205 LEU A C 1
ATOM 1539 O O . LEU A 1 205 ? -12.843 1.440 -7.735 1.00 93.56 205 LEU A O 1
ATOM 1543 N N . VAL A 1 206 ? -12.298 2.263 -5.726 1.00 85.75 206 VAL A N 1
ATOM 1544 C CA . VAL A 1 206 ? -13.652 2.342 -5.190 1.00 85.75 206 VAL A CA 1
ATOM 1545 C C . VAL A 1 206 ? -14.120 3.783 -5.371 1.00 85.75 206 VAL A C 1
ATOM 1547 O O . VAL A 1 206 ? -13.422 4.725 -4.985 1.00 85.75 206 VAL A O 1
ATOM 1550 N N . ALA A 1 207 ? -15.291 3.964 -5.990 1.00 61.06 207 ALA A N 1
ATOM 1551 C CA . ALA A 1 207 ? -15.904 5.284 -6.104 1.00 61.06 207 ALA A CA 1
ATOM 1552 C C . ALA A 1 207 ? -15.982 5.931 -4.709 1.00 61.06 207 ALA A C 1
ATOM 1554 O O . ALA A 1 207 ? -16.254 5.212 -3.740 1.00 61.06 207 ALA A O 1
ATOM 1555 N N . PRO A 1 208 ? -15.756 7.250 -4.576 1.00 50.72 208 PRO A N 1
ATOM 1556 C CA . PRO A 1 208 ? -16.025 7.914 -3.313 1.00 50.72 208 PRO A CA 1
ATOM 1557 C C . PRO A 1 208 ? -17.499 7.668 -2.974 1.00 50.72 208 PRO A C 1
ATOM 1559 O O . PRO A 1 208 ? -18.391 8.129 -3.684 1.00 50.72 208 PRO A O 1
ATOM 1562 N N . GLY A 1 209 ? -17.756 6.875 -1.933 1.00 43.62 209 GLY A N 1
ATOM 1563 C CA . GLY A 1 209 ? -19.065 6.875 -1.293 1.00 43.62 209 GLY A CA 1
ATOM 1564 C C . GLY A 1 209 ? -19.313 8.244 -0.660 1.00 43.62 209 GLY A C 1
ATOM 1565 O O . GLY A 1 209 ? -18.392 9.057 -0.561 1.00 43.62 209 GLY A O 1
ATOM 1566 N N . ASP A 1 210 ? -20.524 8.475 -0.158 1.00 37.97 210 ASP A N 1
ATOM 1567 C CA . ASP A 1 210 ? -20.929 9.708 0.547 1.00 37.97 210 ASP A CA 1
ATOM 1568 C C . ASP A 1 210 ? -20.084 10.042 1.810 1.00 37.97 210 ASP A C 1
ATOM 1570 O O . ASP A 1 210 ? -20.348 11.028 2.490 1.00 37.97 210 ASP A O 1
ATOM 1574 N N . ASP A 1 211 ? -19.049 9.244 2.095 1.00 39.53 211 ASP A N 1
ATOM 1575 C CA . ASP A 1 211 ? -18.132 9.283 3.239 1.00 39.53 211 ASP A CA 1
ATOM 1576 C C . ASP A 1 211 ? -16.673 9.585 2.818 1.00 39.53 211 ASP A C 1
ATOM 1578 O O . ASP A 1 211 ? -15.709 9.146 3.451 1.00 39.53 211 ASP A O 1
ATOM 1582 N N . ALA A 1 212 ? -16.475 10.299 1.702 1.00 39.31 212 ALA A N 1
ATOM 1583 C CA . ALA A 1 212 ? -15.139 10.707 1.267 1.00 39.31 212 ALA A CA 1
ATOM 1584 C C . ALA A 1 212 ? -14.429 11.504 2.387 1.00 39.31 212 ALA A C 1
ATOM 1586 O O . ALA A 1 212 ? -14.994 12.481 2.890 1.00 39.31 212 ALA A O 1
ATOM 1587 N N . PRO A 1 213 ? -13.198 11.126 2.788 1.00 41.16 213 PRO A N 1
ATOM 1588 C CA . PRO A 1 213 ? -12.500 11.815 3.861 1.00 41.16 213 PRO A CA 1
ATOM 1589 C C . PRO A 1 213 ? -12.248 13.279 3.492 1.00 41.16 213 PRO A C 1
ATOM 1591 O O . PRO A 1 213 ? -11.818 13.605 2.382 1.00 41.16 213 PRO A O 1
ATOM 1594 N N . THR A 1 214 ? -12.510 14.169 4.448 1.00 36.09 214 THR A N 1
ATOM 1595 C CA . THR A 1 214 ? -12.236 15.601 4.334 1.00 36.09 214 THR A CA 1
ATOM 1596 C C . THR A 1 214 ? -10.749 15.807 4.019 1.00 36.09 214 THR A C 1
ATOM 1598 O O . THR A 1 214 ? -9.914 15.196 4.691 1.00 36.09 214 THR A O 1
ATOM 1601 N N . PRO A 1 215 ? -10.381 16.659 3.042 1.00 39.12 215 PRO A N 1
ATOM 1602 C CA . PRO A 1 215 ? -8.982 16.902 2.703 1.00 39.12 215 PRO A CA 1
ATOM 1603 C C . PRO A 1 215 ? -8.180 17.296 3.946 1.00 39.12 215 PRO A C 1
ATOM 1605 O O . PRO A 1 215 ? -8.536 18.255 4.636 1.00 39.12 215 PRO A O 1
ATOM 1608 N N . VAL A 1 216 ? -7.094 16.577 4.231 1.00 36.66 216 VAL A N 1
ATOM 1609 C CA . VAL A 1 216 ? -6.134 16.999 5.254 1.00 36.66 216 VAL A CA 1
ATOM 1610 C C . VAL A 1 216 ? -5.261 18.085 4.619 1.00 36.66 216 VAL A C 1
ATOM 1612 O O . VAL A 1 216 ? -4.596 17.807 3.620 1.00 36.66 216 VAL A O 1
ATOM 1615 N N . PRO A 1 217 ? -5.254 19.331 5.129 1.00 29.42 217 PRO A N 1
ATOM 1616 C CA . PRO A 1 217 ? -4.375 20.361 4.597 1.00 29.42 217 PRO A CA 1
ATOM 1617 C C . PRO A 1 217 ? -2.918 19.938 4.797 1.00 29.42 217 PRO A C 1
ATOM 1619 O O . PRO A 1 217 ? -2.529 19.533 5.896 1.00 29.42 217 PRO A O 1
ATOM 1622 N N . ALA A 1 218 ? -2.122 20.046 3.730 1.00 34.03 218 ALA A N 1
ATOM 1623 C CA . ALA A 1 218 ? -0.707 19.701 3.713 1.00 34.03 218 ALA A CA 1
ATOM 1624 C C . ALA A 1 218 ? 0.043 20.433 4.839 1.00 34.03 218 ALA A C 1
ATOM 1626 O O . ALA A 1 218 ? 0.381 21.611 4.729 1.00 34.03 218 ALA A O 1
ATOM 1627 N N . SER A 1 219 ? 0.298 19.737 5.946 1.00 31.44 219 SER A N 1
ATOM 1628 C CA . SER A 1 219 ? 1.136 20.247 7.026 1.00 31.44 219 SER A CA 1
ATOM 1629 C C . SER A 1 219 ? 2.556 19.745 6.810 1.00 31.44 219 SER A C 1
ATOM 1631 O O . SER A 1 219 ? 2.910 18.659 7.250 1.00 31.44 219 SER A O 1
ATOM 1633 N N . GLY A 1 220 ? 3.344 20.556 6.099 1.00 31.41 220 GLY A N 1
ATOM 1634 C CA . GLY A 1 220 ? 4.786 20.722 6.311 1.00 31.41 220 GLY A CA 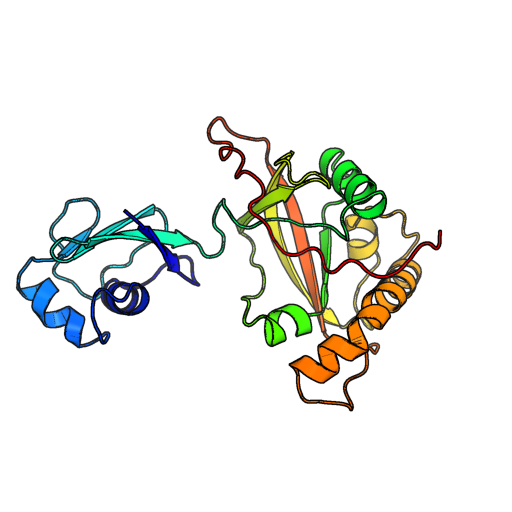1
ATOM 1635 C C . GLY A 1 220 ? 5.643 19.465 6.457 1.00 31.41 220 GLY A C 1
ATOM 1636 O O . GLY A 1 220 ? 6.516 19.448 7.323 1.00 31.41 220 GLY A O 1
ATOM 1637 N N . ILE A 1 221 ? 5.451 18.446 5.617 1.00 29.53 221 ILE A N 1
ATOM 1638 C CA . ILE A 1 221 ? 6.492 17.431 5.427 1.00 29.53 221 ILE A CA 1
ATOM 1639 C C . ILE A 1 221 ? 7.672 18.148 4.753 1.00 29.53 221 ILE A C 1
ATOM 1641 O O . ILE A 1 221 ? 7.465 18.773 3.708 1.00 29.53 221 ILE A O 1
ATOM 1645 N N . PRO A 1 222 ? 8.885 18.137 5.335 1.00 24.09 222 PRO A N 1
ATOM 1646 C CA . PRO A 1 222 ? 10.036 18.753 4.701 1.00 24.09 222 PRO A CA 1
ATOM 1647 C C . PRO A 1 222 ? 10.283 18.045 3.371 1.00 24.09 222 PRO A C 1
ATOM 1649 O O . PRO A 1 222 ? 10.643 16.871 3.329 1.00 24.09 222 PRO A O 1
ATOM 1652 N N . THR A 1 223 ? 10.073 18.769 2.275 1.00 31.48 223 THR A N 1
ATOM 1653 C CA . THR A 1 223 ? 10.538 18.353 0.963 1.00 31.48 223 THR A CA 1
ATOM 1654 C C . THR A 1 223 ? 12.059 18.325 1.028 1.00 31.48 223 THR A C 1
ATOM 1656 O O . THR A 1 223 ? 12.716 19.362 1.148 1.00 31.48 223 THR A O 1
ATOM 1659 N N . SER A 1 224 ? 12.642 17.128 0.977 1.00 28.36 224 SER A N 1
ATOM 1660 C CA . SER A 1 224 ? 14.056 16.995 0.642 1.00 28.36 224 SER A CA 1
ATOM 1661 C C . SER A 1 224 ? 14.206 17.370 -0.830 1.00 28.36 224 SER A C 1
ATOM 1663 O O . SER A 1 224 ? 14.183 16.534 -1.727 1.00 28.36 224 SER A O 1
ATOM 1665 N N . SER A 1 225 ? 14.278 18.676 -1.075 1.00 34.59 225 SER A N 1
ATOM 1666 C CA . SER A 1 225 ? 14.725 19.250 -2.331 1.00 34.59 225 SER A CA 1
ATOM 1667 C C . SER A 1 225 ? 16.194 18.896 -2.510 1.00 34.59 225 SER A C 1
ATOM 1669 O O . SER A 1 225 ? 17.059 19.439 -1.824 1.00 34.59 225 SER A O 1
ATOM 1671 N N . SER A 1 226 ? 16.486 17.958 -3.404 1.00 27.69 226 SER A N 1
ATOM 1672 C CA . SER A 1 226 ? 17.615 18.060 -4.333 1.00 27.69 226 SER A CA 1
ATOM 1673 C C . SER A 1 226 ? 17.646 16.853 -5.273 1.00 27.69 226 SER A C 1
ATOM 1675 O O . SER A 1 226 ? 17.615 15.724 -4.799 1.00 27.69 226 SER A O 1
ATOM 1677 N N . ARG A 1 227 ? 17.825 17.141 -6.578 1.00 29.47 227 ARG A N 1
ATOM 1678 C CA . ARG A 1 227 ? 18.078 16.220 -7.71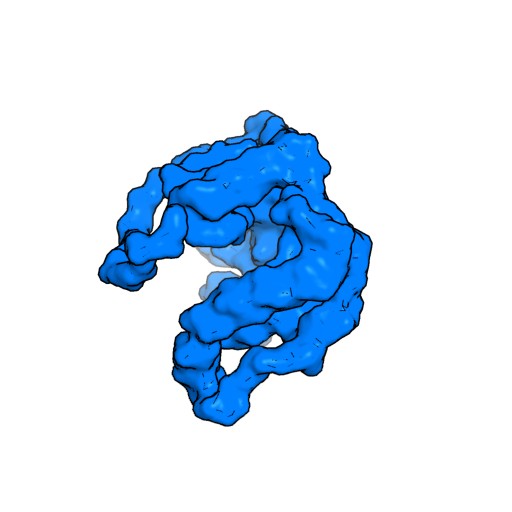5 1.00 29.47 227 ARG A CA 1
ATOM 1679 C C . ARG A 1 227 ? 16.821 15.482 -8.215 1.00 29.47 227 ARG A C 1
ATOM 1681 O O . ARG A 1 227 ? 16.171 14.819 -7.435 1.00 29.47 227 ARG A O 1
ATOM 1688 N N . LEU A 1 228 ? 16.400 15.552 -9.480 1.00 27.25 228 LEU A N 1
ATOM 1689 C CA . LEU A 1 228 ? 17.117 15.717 -10.748 1.00 27.25 228 LEU A CA 1
ATOM 1690 C C . LEU A 1 228 ? 16.210 16.362 -11.810 1.00 27.25 228 LEU A C 1
ATOM 1692 O O . LEU A 1 228 ? 15.155 15.827 -12.134 1.00 27.25 228 LEU A O 1
ATOM 1696 N N . ASP A 1 229 ? 16.699 17.440 -12.420 1.00 24.78 229 ASP A N 1
ATOM 1697 C CA . ASP A 1 229 ? 16.404 17.748 -13.815 1.00 24.78 229 ASP A CA 1
ATOM 1698 C C . ASP A 1 229 ? 17.123 16.700 -14.674 1.00 24.78 229 ASP A C 1
ATOM 1700 O O . ASP A 1 229 ? 18.342 16.761 -14.838 1.00 24.78 229 ASP A O 1
ATOM 1704 N N . ALA A 1 230 ? 16.388 15.708 -15.167 1.00 27.06 230 ALA A N 1
ATOM 1705 C CA . ALA A 1 230 ? 16.729 14.935 -16.357 1.00 27.06 230 ALA A CA 1
ATOM 1706 C C . ALA A 1 230 ? 15.528 14.052 -16.703 1.00 27.06 230 ALA A C 1
ATOM 1708 O O . ALA A 1 230 ? 15.387 12.984 -16.120 1.00 27.06 230 ALA A O 1
ATOM 1709 N N . PHE A 1 231 ? 14.652 14.563 -17.571 1.00 29.95 231 PHE A N 1
ATOM 1710 C CA . PHE A 1 231 ? 14.018 13.918 -18.735 1.00 29.95 231 PHE A CA 1
ATOM 1711 C C . PHE A 1 231 ? 12.809 14.746 -19.182 1.00 29.95 231 PHE A C 1
ATOM 1713 O O . PHE A 1 231 ? 11.863 14.917 -18.383 1.00 29.95 231 PHE A O 1
#

Foldseek 3Di:
DEEQADADQKDFQLVVCCSVVVDVHSVRLQVQLCVQQKDKPNHRHNDSRDIDGAQIWIGGNHDIYGYHHPLDAPAADFQDAQDPRRVVQLVCQVVQQAFKDKDFPLCCVLVVHDADAAQRKHFYAHNQRDGDFIKGFHHKDKDFLQPDWQVLVRNRNPPQPISVSVSVVVLVVCVVCLVVSCVSVVHPPDDRDRRGIMMMTGIHTDGDDVCNDDRDPDDDDDPPDDDDPDD

Secondary structure (DSSP, 8-state):
-EEEEESSS-EEHHHHHHHTTSSSSTTTTHHHHHTT-EEETTEE---TT-EE-TTPEEEETTEEEEEEETT-BTBEE--SSTTHHHHHHHHHHHTT---EEEEEHHHHHHHTPPPP-TT-EEEEE-TTS-EEEEEEEEEEEEEEGGG--HHHHHHT-S--SSHHHHHHHHHHHHHTTHHHHHHHHT-TT----TT-EEEEEEEEEEP--TTPPPPPP--------------

Sequence (231 aa):
MRTADIADDEIRLGQFLKLAGLVASGSDAKQPLAAGLVTVNDEVETRRGRRLHPGDVVVCRSTAVQVGNAGSVGALFELGDPGPMRDRLVASVLRGEKTATTSLEVFYTIGGMRLPRAGDRSTLVGSAGQALGIVEVTDTAMLRVADVGDDVARAEGDGFEDAAAWRRAHELYWSGFAGEIRSRLGDESWVLDEDTPVVVEWFRLVAPGDDAPTPVPASGIPTSSSRLDAF

pLDDT: mean 83.84, std 19.35, range [24.09, 98.5]